Protein AF-A0A955TCD1-F1 (afdb_monomer_lite)

Foldseek 3Di:
DPQQVAPDFLEHDDDDPLLVVLFFDCPCPPVPWTWGDQQVDPPDIQTPDDLVSVQNSLQSQQADCHSNNDQQSYPVRHGRHNLNVAQCVFACVVVVHGPCLFADPNGAANAPPRGDDRPDHQPPDPSQCVQVVRVCCQQDDPHVDPHNLVVQLPAPDFQPSHPVSCVPFVFDDHPQLFADRSHAYPVQRGAQSQGSNHGDDDDQQVRLQCQQQPDHHPGGDDGPDDPDPDSHLVQQCQAPQNVVVPDHPVLAADNGHDNDPPRGPAADDQDAPPACDDLNRNPVSVCVPDPSCCQQRPVPPFLCRNVSVCCCHVRVHDPSNFFDNRHHDDVPHGGGDDPPDCDPPNDPPPLVDPDDDDDCSVSPPPPDDDD

Sequence (371 aa):
MGEFARTSHHVIGSVTDSQCIVCHDQSTHMAGTVRLIDYDNPGSSIAFSDALSAEAFCLGCHDSDGADGNFVPFEDGGVAVNVAGTWGASHHKSAGQTCLDCHENNHGSEKRKLLSPADTPATSPSLTEEEEGFCYTCHGAGGPASKNIEVDFALLSHHNVAYADQSADGGRVECTDCHNPHAGNHQKPLIDPDEPHLVWTGNEVDFCLRCHDGAPPAGVIFPSTSPGTGYDKSRFSSSTHGLSGSVSCGDCHKAHGSNRESLKTMRYEQSDQVSYSGGGAQYLLCWQCHRENVVVGNEARNAFGTLHDKHVKEKRAPCIECHDPHSGYDSGESGLISFVYPDKHGWNFDLNVSGTTYNLSTAYQDTGTNT

Secondary structure (DSSP, 8-state):
--GGGSSEESS-SS--HHHHHHHB--TTTTSSS-EEE-TTSTT-EEE--SHHHHHHHHHTTSSSSTTTS-S--STT-PPPP--HHHHTTSHHHHTT--HHHHB--TTEESSGGGBSPTTS---TTTSTTHHHHHHHHHHSTT-SSSS--HHHHTSSB--S-SHHHHHHHS-B--HHHHB-TTT--SS--BEETTEEEEEP-S-HHHHHHHHTTSSPPTT-B--SS-STT-S--GGGGGBHHHHHSS--HHHHB-SS-BSSGGGBSS----STT----TTTGGGHHHHTTS-HHHHSSTT--STTTTHHHIIIIIS---GGGT--TTSB-BTTBTT---TTSPPTT---------S----GGG---------

Radius of gyration: 27.9 Å; chains: 1; bounding box: 66×47×91 Å

pLDDT: mean 82.14, std 17.99, range [28.41, 97.12]

Structure (mmCIF, N/CA/C/O backbone):
data_AF-A0A955TCD1-F1
#
_entry.id   AF-A0A955TCD1-F1
#
loop_
_atom_site.group_PDB
_atom_site.id
_atom_site.type_symbol
_atom_site.label_atom_id
_atom_site.label_alt_id
_atom_site.label_comp_id
_atom_site.label_asym_id
_atom_site.label_entity_id
_atom_site.label_seq_id
_atom_site.pdbx_PDB_ins_code
_atom_site.Cartn_x
_atom_site.Cartn_y
_atom_site.Cartn_z
_atom_site.occupancy
_atom_site.B_iso_or_equiv
_atom_site.auth_seq_id
_atom_site.auth_comp_id
_atom_site.auth_asym_id
_atom_site.auth_atom_id
_atom_site.pdbx_PDB_model_num
ATOM 1 N N . MET A 1 1 ? -33.127 1.264 15.580 1.00 53.66 1 MET A N 1
ATOM 2 C CA . MET A 1 1 ? -32.159 0.646 14.651 1.00 53.66 1 MET A CA 1
ATOM 3 C C . MET A 1 1 ? -31.068 1.674 14.356 1.00 53.66 1 MET A C 1
ATOM 5 O O . MET A 1 1 ? -31.048 2.215 13.267 1.00 53.66 1 MET A O 1
ATOM 9 N N . GLY A 1 2 ? -30.292 2.050 15.386 1.00 77.19 2 GLY A N 1
ATOM 10 C CA . GLY A 1 2 ? -29.325 3.163 15.363 1.00 77.19 2 GLY A CA 1
ATOM 11 C C . GLY A 1 2 ? -27.975 2.781 14.744 1.00 77.19 2 GLY A C 1
ATOM 12 O O . GLY A 1 2 ? -27.949 2.214 13.663 1.00 77.19 2 GLY A O 1
ATOM 13 N N . GLU A 1 3 ? -26.870 3.054 15.443 1.00 78.88 3 GLU A N 1
ATOM 14 C CA . GLU A 1 3 ? -25.474 2.852 14.985 1.00 78.88 3 GLU A CA 1
ATOM 15 C C . GLU A 1 3 ? -25.145 1.416 14.520 1.00 78.88 3 GLU A C 1
ATOM 17 O O . GLU A 1 3 ? -24.258 1.224 13.699 1.00 78.88 3 GLU A O 1
ATOM 22 N N . PHE A 1 4 ? -25.914 0.418 14.961 1.00 83.25 4 PHE A N 1
ATOM 23 C CA . PHE A 1 4 ? -25.782 -0.991 14.558 1.00 83.25 4 PHE A CA 1
ATOM 24 C C . PHE A 1 4 ? -26.464 -1.350 13.225 1.00 83.25 4 PHE A C 1
ATOM 26 O O . PHE A 1 4 ? -26.443 -2.501 12.809 1.00 83.25 4 PHE A O 1
ATOM 33 N N . ALA A 1 5 ? -27.122 -0.395 12.561 1.00 83.94 5 ALA A N 1
ATOM 34 C CA . ALA A 1 5 ? -27.688 -0.592 11.223 1.00 83.94 5 ALA A CA 1
ATOM 35 C C . ALA A 1 5 ? -26.759 -0.097 10.097 1.00 83.94 5 ALA A C 1
ATOM 37 O O . ALA A 1 5 ? -27.133 -0.180 8.928 1.00 83.94 5 ALA A O 1
ATOM 38 N N . ARG A 1 6 ? -25.588 0.445 10.452 1.00 84.81 6 ARG A N 1
ATOM 39 C CA . ARG A 1 6 ? -24.614 1.026 9.518 1.00 84.81 6 ARG A CA 1
ATOM 40 C C . ARG A 1 6 ? -23.854 -0.048 8.735 1.00 84.81 6 ARG A C 1
ATOM 42 O O . ARG A 1 6 ? -23.879 -1.213 9.120 1.00 84.81 6 ARG A O 1
ATOM 49 N N . THR A 1 7 ? -23.152 0.340 7.670 1.00 84.50 7 THR A N 1
ATOM 50 C CA . THR A 1 7 ? -22.382 -0.561 6.782 1.00 84.50 7 THR A CA 1
ATOM 51 C C . THR A 1 7 ? -21.474 -1.552 7.511 1.00 84.50 7 THR A C 1
ATOM 53 O O . THR A 1 7 ? -21.455 -2.731 7.162 1.00 84.50 7 THR A O 1
ATOM 56 N N . SER A 1 8 ? -20.716 -1.099 8.509 1.00 86.12 8 SER A N 1
ATOM 57 C CA . SER A 1 8 ? -19.922 -1.970 9.375 1.00 86.12 8 SER A CA 1
ATOM 58 C C . SER A 1 8 ? -20.240 -1.705 10.839 1.00 86.12 8 SER A C 1
ATOM 60 O O . SER A 1 8 ? -20.549 -0.581 11.226 1.00 86.12 8 SER A O 1
ATOM 62 N N . HIS A 1 9 ? -20.217 -2.757 11.650 1.00 88.69 9 HIS A N 1
ATOM 63 C CA . HIS A 1 9 ? -20.584 -2.723 13.063 1.00 88.69 9 HIS A CA 1
ATOM 64 C C . HIS A 1 9 ? -20.058 -3.981 13.760 1.00 88.69 9 HIS A C 1
ATOM 66 O O . HIS A 1 9 ? -19.879 -5.009 13.111 1.00 88.6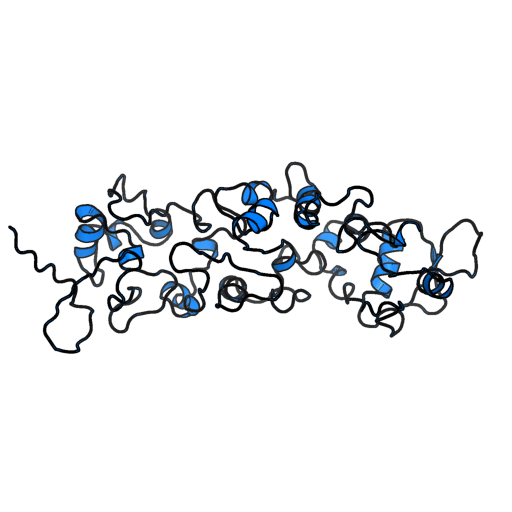9 9 HIS A O 1
ATOM 72 N N . HIS A 1 10 ? -19.827 -3.906 15.072 1.00 86.62 10 HIS A N 1
ATOM 73 C CA . HIS A 1 10 ? -19.358 -5.054 15.865 1.00 86.62 10 HIS A CA 1
ATOM 74 C C . HIS A 1 10 ? -20.454 -6.082 16.170 1.00 86.62 10 HIS A C 1
ATOM 76 O O . HIS A 1 10 ? -20.148 -7.201 16.558 1.00 86.62 10 HIS A O 1
ATOM 82 N N . VAL A 1 11 ? -21.728 -5.700 16.044 1.00 87.38 11 VAL A N 1
ATOM 83 C CA . VAL A 1 11 ? -22.869 -6.565 16.372 1.00 87.38 11 VAL A CA 1
ATOM 84 C C . VAL A 1 11 ? -23.803 -6.640 15.176 1.00 87.38 11 VAL A C 1
ATOM 86 O O . VAL A 1 11 ? -24.543 -5.687 14.925 1.00 87.38 11 VAL A O 1
ATOM 89 N N . ILE A 1 12 ? -23.774 -7.749 14.432 1.00 80.56 12 ILE A N 1
ATOM 90 C CA . ILE A 1 12 ? -24.652 -7.935 13.269 1.00 80.56 12 ILE A CA 1
ATOM 91 C C . ILE A 1 12 ? -26.065 -8.356 13.698 1.00 80.56 12 ILE A C 1
ATOM 93 O O . ILE A 1 12 ? -26.269 -9.283 14.481 1.00 80.56 12 ILE A O 1
ATOM 97 N N . GLY A 1 13 ? -27.075 -7.705 13.115 1.00 80.12 13 GLY A N 1
ATOM 98 C CA . GLY A 1 13 ? -28.478 -8.103 13.239 1.00 80.12 13 GLY A CA 1
ATOM 99 C C . GLY A 1 13 ? -29.239 -7.411 14.372 1.00 80.12 13 GLY A C 1
ATOM 100 O O . GLY A 1 13 ? -29.142 -6.201 14.571 1.00 80.12 13 GLY A O 1
ATOM 101 N N . SER A 1 14 ? -30.112 -8.158 15.055 1.00 82.56 14 SER A N 1
ATOM 102 C CA . SER A 1 14 ? -30.928 -7.599 16.141 1.00 82.56 14 SER A CA 1
ATOM 103 C C . SER A 1 14 ? -30.111 -7.542 17.426 1.00 82.56 14 SER A C 1
ATOM 105 O O . SER A 1 14 ? -29.844 -8.583 18.011 1.00 82.56 14 SER A O 1
ATOM 107 N N . VAL A 1 15 ? -29.762 -6.332 17.868 1.00 86.06 15 VAL A N 1
ATOM 108 C CA . VAL A 1 15 ? -29.029 -6.112 19.122 1.00 86.06 15 VAL A CA 1
ATOM 109 C C . VAL A 1 15 ? -29.861 -6.589 20.316 1.00 86.06 15 VAL A C 1
ATOM 111 O O . VAL A 1 15 ? -30.987 -6.124 20.518 1.00 86.06 15 VAL A O 1
ATOM 114 N N . THR A 1 16 ? -29.303 -7.505 21.102 1.00 88.56 16 THR A N 1
ATOM 115 C CA . THR A 1 16 ? -29.894 -8.053 22.330 1.00 88.56 16 THR A CA 1
ATOM 116 C C . THR A 1 16 ? -29.204 -7.501 23.578 1.00 88.56 16 THR A C 1
ATOM 118 O O . THR A 1 16 ? -28.039 -7.106 23.533 1.00 88.56 16 THR A O 1
ATOM 121 N N . ASP A 1 17 ? -29.888 -7.534 24.726 1.00 88.56 17 ASP A N 1
ATOM 122 C CA . ASP A 1 17 ? -29.293 -7.127 26.009 1.00 88.56 17 ASP A CA 1
ATOM 123 C C . ASP A 1 17 ? -28.019 -7.928 26.332 1.00 88.56 17 ASP A C 1
ATOM 125 O O . ASP A 1 17 ? -27.059 -7.376 26.870 1.00 88.56 17 ASP A O 1
ATOM 129 N N . SER A 1 18 ? -27.984 -9.213 25.955 1.00 89.50 18 SER A N 1
ATOM 130 C CA . SER A 1 18 ? -26.814 -10.084 26.111 1.00 89.50 18 SER A CA 1
ATOM 131 C C . SER A 1 18 ? -25.605 -9.618 25.302 1.00 89.50 18 SER A C 1
ATOM 133 O O . SER A 1 18 ? -24.486 -9.769 25.774 1.00 89.50 18 SER A O 1
ATOM 135 N N . GLN A 1 19 ? -25.807 -9.020 24.127 1.00 88.94 19 GLN A N 1
ATOM 136 C CA . GLN A 1 19 ? -24.713 -8.455 23.329 1.00 88.94 19 GLN A CA 1
ATOM 137 C C . GLN A 1 19 ? -24.222 -7.125 23.910 1.00 88.94 19 GLN A C 1
ATOM 139 O O . GLN A 1 19 ? -23.030 -6.838 23.873 1.00 88.94 19 GLN A O 1
ATOM 144 N N . CYS A 1 20 ? -25.105 -6.320 24.511 1.00 89.56 20 CYS A N 1
ATOM 145 C CA . CYS A 1 20 ? -24.692 -5.069 25.149 1.00 89.56 20 CYS A CA 1
ATOM 146 C C . CYS A 1 20 ? -23.794 -5.301 26.372 1.00 89.56 20 CYS A C 1
ATOM 148 O O . CYS A 1 20 ? -22.850 -4.543 26.582 1.00 89.56 20 CYS A O 1
ATOM 150 N N . ILE A 1 21 ? -24.065 -6.337 27.173 1.00 92.00 21 ILE A N 1
ATOM 151 C CA . ILE A 1 21 ? -23.256 -6.665 28.362 1.00 92.00 21 ILE A CA 1
ATOM 152 C C . ILE A 1 21 ? -21.922 -7.346 28.034 1.00 92.00 21 ILE A C 1
ATOM 154 O O . ILE A 1 21 ? -21.182 -7.655 28.958 1.00 92.00 21 ILE A O 1
ATOM 158 N N . VAL A 1 22 ? -21.608 -7.577 26.755 1.00 92.25 22 VAL A N 1
ATOM 159 C CA . VAL A 1 22 ? -20.243 -7.921 26.323 1.00 92.25 22 VAL A CA 1
ATOM 160 C C . VAL A 1 22 ? -19.346 -6.691 26.453 1.00 92.25 22 VAL A C 1
ATOM 162 O O . VAL A 1 22 ? -18.250 -6.760 26.985 1.00 92.25 22 VAL A O 1
ATOM 165 N N . CYS A 1 23 ? -19.822 -5.524 26.019 1.00 93.00 23 CYS A N 1
ATOM 166 C CA . CYS A 1 23 ? -19.005 -4.313 26.049 1.00 93.00 23 CYS A CA 1
ATOM 167 C C . CYS A 1 23 ? -19.226 -3.487 27.320 1.00 93.00 23 CYS A C 1
ATOM 169 O O . CYS A 1 23 ? -18.304 -2.830 27.797 1.00 93.00 23 CYS A O 1
ATOM 171 N N . HIS A 1 24 ? -20.445 -3.481 27.866 1.00 93.44 24 HIS A N 1
ATOM 172 C CA . HIS A 1 24 ? -20.848 -2.546 28.915 1.00 93.44 24 HIS A CA 1
ATOM 173 C C . HIS A 1 24 ? -20.941 -3.183 30.302 1.00 93.44 24 HIS A C 1
ATOM 175 O O . HIS A 1 24 ? -21.726 -4.104 30.533 1.00 93.44 24 HIS A O 1
ATOM 181 N N . ASP A 1 25 ? -20.245 -2.579 31.266 1.00 94.75 25 ASP A N 1
ATOM 182 C CA . ASP A 1 25 ? -20.445 -2.858 32.685 1.00 94.75 25 ASP A CA 1
ATOM 183 C C . ASP A 1 25 ? -21.693 -2.114 33.189 1.00 94.75 25 ASP A C 1
ATOM 185 O O . ASP A 1 25 ? -21.708 -0.890 33.352 1.00 94.75 25 ASP A O 1
ATOM 189 N N . GLN A 1 26 ? -22.759 -2.871 33.454 1.00 92.56 26 GLN A N 1
ATOM 190 C CA . GLN A 1 26 ? -24.026 -2.330 33.946 1.00 92.56 26 GLN A CA 1
ATOM 191 C C . GLN A 1 26 ? -24.111 -2.212 35.478 1.00 92.56 26 GLN A C 1
ATOM 193 O O . GLN A 1 26 ? -25.139 -1.763 35.990 1.00 92.56 26 GLN A O 1
ATOM 198 N N . SER A 1 27 ? -23.057 -2.554 36.231 1.00 90.06 27 SER A N 1
ATOM 199 C CA . SER A 1 27 ? -23.061 -2.515 37.705 1.00 90.06 27 SER A CA 1
ATOM 200 C C . SER A 1 27 ? -23.376 -1.130 38.280 1.00 90.06 27 SER A C 1
ATOM 202 O O . SER A 1 27 ? -23.939 -1.016 39.371 1.00 90.06 27 SER A O 1
ATOM 204 N N . THR A 1 28 ? -23.072 -0.072 37.525 1.00 85.62 28 THR A N 1
ATOM 205 C CA . THR A 1 28 ? -23.374 1.320 37.876 1.00 85.62 28 THR A CA 1
ATOM 206 C C . THR A 1 28 ? -24.220 2.019 36.811 1.00 85.62 28 THR A C 1
ATOM 208 O O . THR A 1 28 ? -24.092 3.231 36.613 1.00 85.62 28 THR A O 1
ATOM 211 N N . HIS A 1 29 ? -25.056 1.280 36.075 1.00 80.81 29 HIS A N 1
ATOM 212 C CA . HIS A 1 29 ? -25.921 1.867 35.053 1.00 80.81 29 HIS A CA 1
ATOM 213 C C . HIS A 1 29 ? -26.746 3.029 35.651 1.00 80.81 29 HIS A C 1
ATOM 215 O O . HIS A 1 29 ? -27.291 2.911 36.747 1.00 80.81 29 HIS A O 1
ATOM 221 N N . MET A 1 30 ? -26.809 4.166 34.942 1.00 84.44 30 MET A N 1
ATOM 222 C CA . MET A 1 30 ? -27.378 5.462 35.380 1.00 84.44 30 MET A CA 1
ATOM 223 C C . MET A 1 30 ? -26.520 6.338 36.319 1.00 84.44 30 MET A C 1
ATOM 225 O O . MET A 1 30 ? -26.964 7.423 36.693 1.00 84.44 30 MET A O 1
ATOM 229 N N . ALA A 1 31 ? -25.280 5.960 36.645 1.00 83.81 31 ALA A N 1
ATOM 230 C CA . ALA A 1 31 ? -24.383 6.779 37.477 1.00 83.81 31 ALA A CA 1
ATOM 231 C C . ALA A 1 31 ? -23.732 7.983 36.749 1.00 83.81 31 ALA A C 1
ATOM 233 O O . ALA A 1 31 ? -22.887 8.663 37.324 1.00 83.81 31 ALA A O 1
ATOM 234 N N . GLY A 1 32 ? -24.118 8.262 35.497 1.00 88.00 32 GLY A N 1
ATOM 235 C CA . GLY A 1 32 ? -23.658 9.427 34.724 1.00 88.00 32 GLY A CA 1
ATOM 236 C C . GLY A 1 32 ? -22.390 9.214 33.888 1.00 88.00 32 GLY A C 1
ATOM 237 O O . GLY A 1 32 ? -21.979 10.126 33.176 1.00 88.00 32 GLY A O 1
ATOM 238 N N . THR A 1 33 ? -21.793 8.022 33.920 1.00 90.94 33 THR A N 1
ATOM 239 C CA . THR A 1 33 ? -20.640 7.650 33.085 1.00 90.94 33 THR A CA 1
ATOM 240 C C . THR A 1 33 ? -20.845 6.244 32.535 1.00 90.94 33 THR A C 1
ATOM 242 O O . THR A 1 33 ? -21.240 5.345 33.279 1.00 90.94 33 THR A O 1
ATOM 245 N N . VAL A 1 34 ? -20.594 6.058 31.237 1.00 92.06 34 VAL A N 1
ATOM 246 C CA . VAL A 1 34 ? -20.589 4.730 30.610 1.00 92.06 34 VAL A CA 1
ATOM 247 C C . VAL A 1 34 ? -19.347 3.985 31.082 1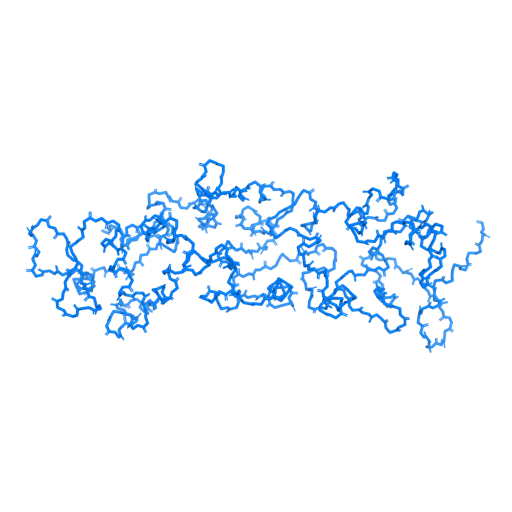.00 92.06 34 VAL A C 1
ATOM 249 O O . VAL A 1 34 ? -18.253 4.549 31.106 1.00 92.06 34 VAL A O 1
ATOM 252 N N . ARG A 1 35 ? -19.514 2.725 31.479 1.00 94.75 35 ARG A N 1
ATOM 253 C CA . ARG A 1 35 ? -18.410 1.859 31.886 1.00 94.75 35 ARG A CA 1
ATOM 254 C C . ARG A 1 35 ? -18.293 0.699 30.911 1.00 94.75 35 ARG A C 1
ATOM 256 O O . ARG A 1 35 ? -19.307 0.124 30.516 1.00 94.75 35 ARG A O 1
ATOM 263 N N . LEU A 1 36 ? -17.066 0.402 30.513 1.00 94.94 36 LEU A N 1
ATOM 264 C CA . LEU A 1 36 ? -16.726 -0.691 29.615 1.00 94.94 36 LEU A CA 1
ATOM 265 C C . LEU A 1 36 ? -16.082 -1.821 30.415 1.00 94.94 36 LEU A C 1
ATOM 267 O O . LEU A 1 36 ? -15.378 -1.548 31.388 1.00 94.94 36 LEU A O 1
ATOM 271 N N . ILE A 1 37 ? -16.353 -3.067 30.047 1.00 95.38 37 ILE A N 1
ATOM 272 C CA . ILE A 1 37 ? -15.741 -4.228 30.704 1.00 95.38 37 ILE A CA 1
ATOM 273 C C . ILE A 1 37 ? -14.246 -4.256 30.384 1.00 95.38 37 ILE A C 1
ATOM 275 O O . ILE A 1 37 ? -13.856 -4.057 29.241 1.00 95.38 37 ILE A O 1
ATOM 279 N N . ASP A 1 38 ? -13.418 -4.484 31.400 1.00 95.44 38 ASP A N 1
ATOM 280 C CA . ASP A 1 38 ? -11.975 -4.674 31.253 1.00 95.44 38 ASP A CA 1
ATOM 281 C C . ASP A 1 38 ? -11.680 -6.179 31.253 1.00 95.44 38 ASP A C 1
ATOM 283 O O . ASP A 1 38 ? -11.602 -6.799 32.316 1.00 95.44 38 ASP A O 1
ATOM 287 N N . TYR A 1 39 ? -11.621 -6.787 30.067 1.00 93.31 39 TYR A N 1
ATOM 288 C CA . TYR A 1 39 ? -11.451 -8.239 29.938 1.00 93.31 39 TYR A CA 1
ATOM 289 C C . TYR A 1 39 ? -10.080 -8.722 30.425 1.00 93.31 39 TYR A C 1
ATOM 291 O O . TYR A 1 39 ? -9.995 -9.795 31.021 1.00 93.31 39 TYR A O 1
ATOM 299 N N . ASP A 1 40 ? -9.056 -7.875 30.329 1.00 92.50 40 ASP A N 1
ATOM 300 C CA . ASP A 1 40 ? -7.698 -8.173 30.802 1.00 92.50 40 ASP A CA 1
ATOM 301 C C . ASP A 1 40 ? -7.585 -8.115 32.331 1.00 92.50 40 ASP A C 1
ATOM 303 O O . ASP A 1 40 ? -6.585 -8.530 32.929 1.00 92.50 40 ASP A O 1
ATOM 307 N N . ASN A 1 41 ? -8.606 -7.571 32.997 1.00 93.38 41 ASN A N 1
ATOM 308 C CA . ASN A 1 41 ? -8.642 -7.425 34.440 1.00 93.38 41 ASN A CA 1
ATOM 309 C C . ASN A 1 41 ? -10.028 -7.824 34.975 1.00 93.38 41 ASN A C 1
ATOM 311 O O . ASN A 1 41 ? -10.873 -6.973 35.260 1.00 93.38 41 ASN A O 1
ATOM 315 N N . PRO A 1 42 ? -10.296 -9.131 35.137 1.00 87.94 42 PRO A N 1
ATOM 316 C CA . PRO A 1 42 ? -11.623 -9.622 35.485 1.00 87.94 42 PRO A CA 1
ATOM 317 C C . PRO A 1 42 ? -12.227 -8.945 36.725 1.00 87.94 42 PRO A C 1
ATOM 319 O O . PRO A 1 42 ? -11.639 -8.919 37.809 1.00 87.94 42 PRO A O 1
ATOM 322 N N . GLY A 1 43 ? -13.443 -8.413 36.572 1.00 88.31 43 GLY A N 1
ATOM 323 C CA . GLY A 1 43 ? -14.158 -7.675 37.621 1.00 88.31 43 GLY A CA 1
ATOM 324 C C . GLY A 1 43 ? -13.804 -6.186 37.715 1.00 88.31 43 GLY A C 1
ATOM 325 O O . GLY A 1 43 ? -14.370 -5.486 38.559 1.00 88.31 43 GLY A O 1
ATOM 326 N N . SER A 1 44 ? -12.903 -5.697 36.862 1.00 94.44 44 SER A N 1
ATOM 327 C CA . SER A 1 44 ? -12.643 -4.277 36.637 1.00 94.44 44 SER A CA 1
ATOM 328 C C . SER A 1 44 ? -13.512 -3.728 35.494 1.00 94.44 44 SER A C 1
ATOM 330 O O . SER A 1 44 ? -14.099 -4.464 34.698 1.00 94.44 44 SER A O 1
ATOM 332 N N . SER A 1 45 ? -13.642 -2.402 35.458 1.00 95.50 45 SER A N 1
ATOM 333 C CA . SER A 1 45 ? -14.266 -1.699 34.345 1.00 95.50 45 SER A CA 1
ATOM 334 C C . SER A 1 45 ? -13.604 -0.354 34.084 1.00 95.50 45 SER A C 1
ATOM 336 O O . SER A 1 45 ? -13.176 0.358 35.001 1.00 95.50 45 SER A O 1
ATOM 338 N N . ILE A 1 46 ? -13.564 0.019 32.811 1.00 95.25 46 ILE A N 1
ATOM 339 C CA . ILE A 1 46 ? -12.979 1.255 32.310 1.00 95.25 46 ILE A CA 1
ATOM 340 C C . ILE A 1 46 ? -14.078 2.317 32.273 1.00 95.25 46 ILE A C 1
ATOM 342 O O . ILE A 1 46 ? -15.127 2.129 31.661 1.00 95.25 46 ILE A O 1
ATOM 346 N N . ALA A 1 47 ? -13.861 3.451 32.940 1.00 94.69 47 ALA A N 1
ATOM 347 C CA . ALA A 1 47 ? -14.748 4.600 32.789 1.00 94.69 47 ALA A CA 1
ATOM 348 C C . ALA A 1 47 ? -14.495 5.238 31.419 1.00 94.69 47 ALA A C 1
ATOM 350 O O . ALA A 1 47 ? -13.397 5.730 31.173 1.00 94.69 47 ALA A O 1
ATOM 351 N N . PHE A 1 48 ? -15.496 5.235 30.542 1.00 92.38 48 PHE A N 1
ATOM 352 C CA . PHE A 1 48 ? -15.365 5.842 29.225 1.00 92.38 48 PHE A CA 1
ATOM 353 C C . PHE A 1 48 ? -15.407 7.368 29.349 1.00 92.38 48 PHE A C 1
ATOM 355 O O . PHE A 1 48 ? -16.454 7.947 29.661 1.00 92.38 48 PHE A O 1
ATOM 362 N N . SER A 1 49 ? -14.264 8.014 29.133 1.00 91.56 49 SER A N 1
ATOM 363 C CA . SER A 1 49 ? -14.093 9.468 29.252 1.00 91.56 49 SER A CA 1
ATOM 364 C C . SER A 1 49 ? -13.523 10.124 28.000 1.00 91.56 49 SER A C 1
ATOM 366 O O . SER A 1 49 ? -13.774 11.305 27.769 1.00 91.56 49 SER A O 1
ATOM 368 N N . ASP A 1 50 ? -12.749 9.380 27.213 1.00 91.19 50 ASP A N 1
ATOM 369 C CA . ASP A 1 50 ? -11.958 9.886 26.091 1.00 91.19 50 ASP A CA 1
ATOM 370 C C . ASP A 1 50 ? -11.453 8.746 25.182 1.00 91.19 50 ASP A C 1
ATOM 372 O O . ASP A 1 50 ? -11.679 7.560 25.439 1.00 91.19 50 ASP A O 1
ATOM 376 N N . ALA A 1 51 ? -10.733 9.104 24.117 1.00 90.94 51 ALA A N 1
ATOM 377 C CA . ALA A 1 51 ? -10.178 8.152 23.158 1.00 90.94 51 ALA A CA 1
ATOM 378 C C . ALA A 1 51 ? -9.128 7.193 23.749 1.00 90.94 51 ALA A C 1
ATOM 380 O O . ALA A 1 51 ? -8.976 6.083 23.245 1.00 90.94 51 ALA A O 1
ATOM 381 N N . LEU A 1 52 ? -8.436 7.566 24.832 1.00 92.00 52 LEU A N 1
ATOM 382 C CA . LEU A 1 52 ? -7.478 6.674 25.493 1.00 92.00 52 LEU A CA 1
ATOM 383 C C . LEU A 1 52 ? -8.204 5.589 26.288 1.00 92.00 52 LEU A C 1
ATOM 385 O O . LEU A 1 52 ? -7.809 4.427 26.246 1.00 92.00 52 LEU A O 1
ATOM 389 N N . SER A 1 53 ? -9.295 5.949 26.970 1.00 92.44 53 SER A N 1
ATOM 390 C CA . SER A 1 53 ? -10.159 4.969 27.634 1.00 92.44 53 SER A CA 1
ATOM 391 C C . SER A 1 53 ? -10.806 4.002 26.632 1.00 92.44 53 SER A C 1
ATOM 393 O O . SER A 1 53 ? -10.944 2.817 26.927 1.00 92.44 53 SER A O 1
ATOM 395 N N . ALA A 1 54 ? -11.139 4.485 25.429 1.00 92.38 54 ALA A N 1
ATOM 396 C CA . ALA A 1 54 ? -11.633 3.653 24.335 1.00 92.38 54 ALA A CA 1
ATOM 397 C C . ALA A 1 54 ? -10.558 2.683 23.827 1.00 92.38 54 ALA A C 1
ATOM 399 O O . ALA A 1 54 ? -10.827 1.498 23.682 1.00 92.38 54 ALA A O 1
ATOM 400 N N . GLU A 1 55 ? -9.340 3.179 23.594 1.00 94.56 55 GLU A N 1
ATOM 401 C CA . GLU A 1 55 ? -8.215 2.360 23.138 1.00 94.56 55 GLU A CA 1
ATOM 402 C C . GLU A 1 55 ? -7.914 1.224 24.120 1.00 94.56 55 GLU A C 1
ATOM 404 O O . GLU A 1 55 ? -7.791 0.083 23.690 1.00 94.56 55 GLU A O 1
ATOM 409 N N . ALA A 1 56 ? -7.855 1.506 25.426 1.00 94.44 56 ALA A N 1
ATOM 410 C CA . ALA A 1 56 ? -7.624 0.474 26.437 1.00 94.44 56 ALA A CA 1
ATOM 411 C C . ALA A 1 56 ? -8.662 -0.659 26.352 1.00 94.44 56 ALA A C 1
ATOM 413 O O . ALA A 1 56 ? -8.294 -1.828 26.368 1.00 94.44 56 ALA A O 1
ATOM 414 N N . PHE A 1 57 ? -9.942 -0.310 26.189 1.00 94.94 57 PHE A N 1
ATOM 415 C CA . PHE A 1 57 ? -11.011 -1.289 26.000 1.00 94.94 57 PHE A CA 1
ATOM 416 C C . PHE A 1 57 ? -10.845 -2.096 24.706 1.00 94.94 57 PHE A C 1
ATOM 418 O O . PHE A 1 57 ? -10.925 -3.321 24.734 1.00 94.94 57 PHE A O 1
ATOM 425 N N . CYS A 1 58 ? -10.605 -1.424 23.574 1.00 94.69 58 CYS A N 1
ATOM 426 C CA . CYS A 1 58 ? -10.450 -2.098 22.286 1.00 94.69 58 CYS A CA 1
ATOM 427 C C . CYS A 1 58 ? -9.291 -3.098 22.320 1.00 94.69 58 CYS A C 1
ATOM 429 O O . CYS A 1 58 ? -9.432 -4.210 21.818 1.00 94.69 58 CYS A O 1
ATOM 431 N N . LEU A 1 59 ? -8.159 -2.718 22.918 1.00 95.00 59 LEU A N 1
ATOM 432 C CA . LEU A 1 59 ? -6.975 -3.570 22.971 1.00 95.00 59 LEU A CA 1
ATOM 433 C C . LEU A 1 59 ? -7.197 -4.838 23.801 1.00 95.00 59 LEU A C 1
ATOM 435 O O . LEU A 1 59 ? -6.772 -5.881 23.328 1.00 95.00 59 LEU A O 1
ATOM 439 N N . GLY A 1 60 ? -7.930 -4.782 24.918 1.00 94.69 60 GLY A N 1
ATOM 440 C CA . GLY A 1 60 ? -8.256 -5.978 25.717 1.00 94.69 60 GLY A CA 1
ATOM 441 C C . GLY A 1 60 ? -9.303 -6.913 25.092 1.00 94.69 60 GLY A C 1
ATOM 442 O O . GLY A 1 60 ? -9.677 -7.922 25.668 1.00 94.69 60 GLY A O 1
ATOM 443 N N . CYS A 1 61 ? -9.855 -6.567 23.923 1.00 94.94 61 CYS A N 1
ATOM 444 C CA . CYS A 1 61 ? -10.619 -7.510 23.093 1.00 94.94 61 CYS A CA 1
ATOM 445 C C . CYS A 1 61 ? -9.846 -7.930 21.837 1.00 94.94 61 CYS A C 1
ATOM 447 O O . CYS A 1 61 ? -10.157 -8.953 21.231 1.00 94.94 61 CYS A O 1
ATOM 449 N N . HIS A 1 62 ? -8.882 -7.117 21.407 1.00 94.50 62 HIS A N 1
ATOM 450 C CA . HIS A 1 62 ? -8.115 -7.280 20.178 1.00 94.50 62 HIS A CA 1
ATOM 451 C C . HIS A 1 62 ? -6.661 -7.640 20.480 1.00 94.50 62 HIS A C 1
ATOM 453 O O . HIS A 1 62 ? -5.736 -7.073 19.897 1.00 94.50 62 HIS A O 1
ATOM 459 N N . ASP A 1 63 ? -6.444 -8.589 21.377 1.00 95.44 63 ASP A N 1
ATOM 460 C CA . ASP A 1 63 ? -5.130 -9.072 21.776 1.00 95.44 63 ASP A CA 1
ATOM 461 C C . ASP A 1 63 ? -4.968 -10.582 21.524 1.00 95.44 63 ASP A C 1
ATOM 463 O O . ASP A 1 63 ? -5.547 -11.147 20.592 1.00 95.44 63 ASP A O 1
ATOM 467 N N . SER A 1 64 ? -4.072 -11.227 22.273 1.00 95.31 64 SER A N 1
ATOM 468 C CA . SER A 1 64 ? -3.730 -12.637 22.091 1.00 95.31 64 SER A CA 1
ATOM 469 C C . SER A 1 64 ? -4.748 -13.622 22.648 1.00 95.31 64 SER A C 1
ATOM 471 O O . SER A 1 64 ? -4.658 -14.797 22.293 1.00 95.31 64 SER A O 1
ATOM 473 N N . ASP A 1 65 ? -5.659 -13.184 23.508 1.00 94.62 65 ASP A N 1
ATOM 474 C CA . ASP A 1 65 ? -6.669 -14.000 24.181 1.00 94.62 65 ASP A CA 1
ATOM 475 C C . ASP A 1 65 ? -8.098 -13.518 23.912 1.00 94.62 65 ASP A C 1
ATOM 477 O O . ASP A 1 65 ? -9.048 -14.236 24.225 1.00 94.62 65 ASP A O 1
ATOM 481 N N . GLY A 1 66 ? -8.272 -12.391 23.225 1.00 93.75 66 GLY A N 1
ATOM 482 C CA . GLY A 1 66 ? -9.586 -11.860 22.903 1.00 93.75 66 GLY A CA 1
ATOM 483 C C . GLY A 1 66 ? -10.286 -11.365 24.166 1.00 93.75 66 GLY A C 1
ATOM 484 O O . GLY A 1 66 ? -9.653 -10.954 25.125 1.00 93.75 66 GLY A O 1
ATOM 485 N N . ALA A 1 67 ? -11.613 -11.452 24.215 1.00 92.50 67 ALA A N 1
ATOM 486 C CA . ALA A 1 67 ? -12.369 -11.073 25.406 1.00 92.50 67 ALA A CA 1
ATOM 487 C C . ALA A 1 67 ? -12.314 -12.186 26.481 1.00 92.50 67 ALA A C 1
ATOM 489 O O . ALA A 1 67 ? -13.272 -12.951 26.619 1.00 92.50 67 ALA A O 1
ATOM 490 N N . ASP A 1 68 ? -11.191 -12.311 27.202 1.00 92.31 68 ASP A N 1
ATOM 491 C CA . ASP A 1 68 ? -10.929 -13.342 28.236 1.00 92.31 68 ASP A CA 1
ATOM 492 C C . ASP A 1 68 ? -11.053 -14.782 27.689 1.00 92.31 68 ASP A C 1
ATOM 494 O O . ASP A 1 68 ? -11.850 -15.614 28.134 1.00 92.31 68 ASP A O 1
ATOM 498 N N . GLY A 1 69 ? -10.297 -15.075 26.629 1.00 92.31 69 GLY A N 1
ATOM 499 C CA . GLY A 1 69 ? -10.300 -16.366 25.934 1.00 92.31 69 GLY A CA 1
ATOM 500 C C . GLY A 1 69 ? -11.404 -16.517 24.882 1.00 92.31 69 GLY A C 1
ATOM 501 O O . GLY A 1 69 ? -11.481 -17.560 24.221 1.00 92.31 69 GLY A O 1
ATOM 502 N N . ASN A 1 70 ? -12.264 -15.508 24.712 1.00 92.69 70 ASN A N 1
ATOM 503 C CA . ASN A 1 70 ? -13.324 -15.507 23.712 1.00 92.69 70 ASN A CA 1
ATOM 504 C C . ASN A 1 70 ? -12.989 -14.607 22.513 1.00 92.69 70 ASN A C 1
ATOM 506 O O . ASN A 1 70 ? -13.167 -13.392 22.552 1.00 92.69 70 ASN A O 1
ATOM 510 N N . PHE A 1 71 ? -12.588 -15.228 21.404 1.00 92.69 71 PHE A N 1
ATOM 511 C CA . PHE A 1 71 ? -12.317 -14.528 20.143 1.00 92.69 71 PHE A CA 1
ATOM 512 C C . PHE A 1 71 ? -13.566 -14.236 19.312 1.00 92.69 71 PHE A C 1
ATOM 514 O O . PHE A 1 71 ? -13.468 -13.521 18.325 1.00 92.69 71 PHE A O 1
ATOM 521 N N . VAL A 1 72 ? -14.724 -14.793 19.667 1.00 92.19 72 VAL A N 1
ATOM 522 C CA . VAL A 1 72 ? -16.000 -14.579 18.966 1.00 92.19 72 VAL A CA 1
ATOM 523 C C . VAL A 1 72 ? -17.059 -14.109 19.965 1.00 92.19 72 VAL A C 1
ATOM 525 O O . VAL A 1 72 ? -18.046 -14.804 20.215 1.00 92.19 72 VAL A O 1
ATOM 528 N N . PRO A 1 73 ? -16.856 -12.943 20.606 1.00 88.38 73 PRO A N 1
ATOM 529 C CA . PRO A 1 73 ? -17.730 -12.492 21.683 1.00 88.38 73 PRO A CA 1
ATOM 530 C C . PRO A 1 73 ? -19.146 -12.124 21.217 1.00 88.38 73 PRO A C 1
ATOM 532 O O . PRO A 1 73 ? -20.041 -11.977 22.049 1.00 88.38 73 PRO A O 1
ATOM 535 N N . PHE A 1 74 ? -19.373 -12.039 19.904 1.00 87.44 74 PHE A N 1
ATOM 536 C CA . PHE A 1 74 ? -20.661 -11.720 19.300 1.00 87.44 74 PHE A CA 1
ATOM 537 C C . PHE A 1 74 ? -21.271 -12.918 18.559 1.00 87.44 74 PHE A C 1
ATOM 539 O O . PHE A 1 74 ? -20.587 -13.819 18.077 1.00 87.44 74 PHE A O 1
ATOM 546 N N . GLU A 1 75 ? -22.601 -12.914 18.451 1.00 83.75 75 GLU A N 1
ATOM 547 C CA . GLU A 1 75 ? -23.379 -14.010 17.846 1.00 83.75 75 GLU A CA 1
ATOM 548 C C . GLU A 1 75 ? -23.189 -14.145 16.326 1.00 83.75 75 GLU A C 1
ATOM 550 O O . GLU A 1 75 ? -23.642 -15.119 15.725 1.00 83.75 75 GLU A O 1
ATOM 555 N N . ASP A 1 76 ? -22.525 -13.179 15.697 1.00 80.38 76 ASP A N 1
ATOM 556 C CA . ASP A 1 76 ? -22.269 -13.151 14.261 1.00 80.38 76 ASP A CA 1
ATOM 557 C C . ASP A 1 76 ? -21.034 -13.956 13.830 1.00 80.38 76 ASP A C 1
ATOM 559 O O . ASP A 1 76 ? -20.811 -14.158 12.635 1.00 80.38 76 ASP A O 1
ATOM 563 N N . GLY A 1 77 ? -20.263 -14.461 14.799 1.00 84.25 77 GLY A N 1
ATOM 564 C CA . GLY A 1 77 ? -19.066 -15.260 14.559 1.00 84.25 77 GLY A CA 1
ATOM 565 C C . GLY A 1 77 ? -17.858 -14.451 14.086 1.00 84.25 77 GLY A C 1
ATOM 566 O O . GLY A 1 77 ? -16.889 -15.052 13.616 1.00 84.25 77 GLY A O 1
ATOM 567 N N . GLY A 1 78 ? -17.892 -13.119 14.195 1.00 85.44 78 GLY A N 1
ATOM 568 C CA . GLY A 1 78 ? -16.739 -12.266 13.933 1.00 85.44 78 GLY A CA 1
ATOM 569 C C . GLY A 1 78 ? -15.579 -12.612 14.865 1.00 85.44 78 GLY A C 1
ATOM 570 O O . GLY A 1 78 ? -15.740 -12.616 16.083 1.00 85.44 78 GLY A O 1
ATOM 571 N N . VAL A 1 79 ? -14.415 -12.919 14.289 1.00 89.62 79 VAL A N 1
ATOM 572 C CA . VAL A 1 79 ? -13.208 -13.262 15.049 1.00 89.62 79 VAL A CA 1
ATOM 573 C C . VAL A 1 79 ? -12.421 -11.990 15.345 1.00 89.62 79 VAL A C 1
ATOM 575 O O . VAL A 1 79 ? -12.012 -11.282 14.422 1.00 89.62 79 VAL A O 1
ATOM 578 N N . ALA A 1 80 ? -12.183 -11.715 16.623 1.00 88.69 80 ALA A N 1
ATOM 579 C CA . ALA A 1 80 ? -11.322 -10.632 17.057 1.00 88.69 80 ALA A CA 1
ATOM 580 C C . ALA A 1 80 ? -9.895 -10.846 16.535 1.00 88.69 80 ALA A C 1
ATOM 582 O O . ALA A 1 80 ? -9.278 -11.895 16.733 1.00 88.69 80 ALA A O 1
ATOM 583 N N . VAL A 1 81 ? -9.375 -9.838 15.840 1.00 89.31 81 VAL A N 1
ATOM 584 C CA . VAL A 1 81 ? -7.989 -9.816 15.365 1.00 89.31 81 VAL A CA 1
ATOM 585 C C . VAL A 1 81 ? -7.062 -9.297 16.461 1.00 89.31 81 VAL A C 1
ATOM 587 O O . VAL A 1 81 ? -7.395 -8.315 17.121 1.00 89.31 81 VAL A O 1
ATOM 590 N N . ASN A 1 82 ? -5.886 -9.912 16.612 1.00 92.94 82 ASN A N 1
ATOM 591 C CA . ASN A 1 82 ? -4.861 -9.449 17.548 1.00 92.94 82 ASN A CA 1
ATOM 592 C C . ASN A 1 82 ? -4.141 -8.210 16.989 1.00 92.94 82 ASN A C 1
ATOM 594 O O . ASN A 1 82 ? -3.206 -8.318 16.195 1.00 92.94 82 ASN A O 1
ATOM 598 N N . VAL A 1 83 ? -4.597 -7.033 17.405 1.00 94.00 83 VAL A N 1
ATOM 599 C CA . VAL A 1 83 ? -4.005 -5.722 17.114 1.00 94.00 83 VAL A CA 1
ATOM 600 C C . VAL A 1 83 ? -3.055 -5.290 18.232 1.00 94.00 83 VAL A C 1
ATOM 602 O O . VAL A 1 83 ? -2.030 -4.664 17.956 1.00 94.00 83 VAL A O 1
ATOM 605 N N . ALA A 1 84 ? -3.338 -5.641 19.488 1.00 95.12 84 ALA A N 1
ATOM 606 C CA . ALA A 1 84 ? -2.544 -5.239 20.646 1.00 95.12 84 ALA A CA 1
ATOM 607 C C . ALA A 1 84 ? -1.088 -5.709 20.558 1.00 95.12 84 ALA A C 1
ATOM 609 O O . ALA A 1 84 ? -0.178 -4.972 20.946 1.00 95.12 84 ALA A O 1
ATOM 610 N N . GLY A 1 85 ? -0.852 -6.882 19.962 1.00 92.94 85 GLY A N 1
ATOM 611 C CA . GLY A 1 85 ? 0.488 -7.420 19.741 1.00 92.94 85 GLY A CA 1
ATOM 612 C C . GLY A 1 85 ? 1.391 -6.535 18.872 1.00 92.94 85 GLY A C 1
ATOM 613 O O . GLY A 1 85 ? 2.613 -6.608 19.004 1.00 92.94 85 GLY A O 1
ATOM 614 N N . THR A 1 86 ? 0.826 -5.681 18.011 1.00 94.06 86 THR A N 1
ATOM 615 C CA . THR A 1 86 ? 1.598 -4.836 17.083 1.00 94.06 86 THR A CA 1
ATOM 616 C C . THR A 1 86 ? 1.369 -3.337 17.270 1.00 94.06 86 THR A C 1
ATOM 618 O O . THR A 1 86 ? 2.273 -2.549 16.977 1.00 94.06 86 THR A O 1
ATOM 621 N N . TRP A 1 87 ? 0.214 -2.923 17.802 1.00 95.19 87 TRP A N 1
ATOM 622 C CA . TRP A 1 87 ? -0.205 -1.519 17.874 1.00 95.19 87 TRP A CA 1
ATOM 623 C C . TRP A 1 87 ? 0.816 -0.619 18.564 1.00 95.19 87 TRP A C 1
ATOM 625 O O . TRP A 1 87 ? 1.143 0.453 18.050 1.00 95.19 87 TRP A O 1
ATOM 635 N N . GLY A 1 88 ? 1.387 -1.081 19.681 1.00 94.50 88 GLY A N 1
ATOM 636 C CA . GLY A 1 88 ? 2.378 -0.323 20.449 1.00 94.50 88 GLY A CA 1
ATOM 637 C C . GLY A 1 88 ? 3.648 0.031 19.665 1.00 94.50 88 GLY A C 1
ATOM 638 O O . GLY A 1 88 ? 4.303 1.021 19.985 1.00 94.50 88 GLY A O 1
ATOM 639 N N . ALA A 1 89 ? 3.986 -0.744 18.629 1.00 93.44 89 ALA A N 1
ATOM 640 C CA . ALA A 1 89 ? 5.139 -0.509 17.761 1.00 93.44 89 ALA A CA 1
ATOM 641 C C . ALA A 1 89 ? 4.781 0.211 16.448 1.00 93.44 89 ALA A C 1
ATOM 643 O O . ALA A 1 89 ? 5.684 0.558 15.680 1.00 93.44 89 ALA A O 1
ATOM 644 N N . SER A 1 90 ? 3.492 0.423 16.176 1.00 95.25 90 SER A N 1
ATOM 645 C CA . SER A 1 90 ? 3.032 1.080 14.955 1.00 95.25 90 SER A CA 1
ATOM 646 C C . SER A 1 90 ? 3.445 2.551 14.919 1.00 95.25 90 SER A C 1
ATOM 648 O O . SER A 1 90 ? 3.563 3.227 15.951 1.00 95.25 90 SER A O 1
ATOM 650 N N . HIS A 1 91 ? 3.630 3.092 13.712 1.00 95.06 91 HIS A N 1
ATOM 651 C CA . HIS A 1 91 ? 3.927 4.515 13.610 1.00 95.06 91 HIS A CA 1
ATOM 652 C C . HIS A 1 91 ? 2.752 5.388 14.060 1.00 95.06 91 HIS A C 1
ATOM 654 O O . HIS A 1 91 ? 2.988 6.382 14.744 1.00 95.06 91 HIS A O 1
ATOM 660 N N . HIS A 1 92 ? 1.512 5.020 13.729 1.00 94.19 92 HIS A N 1
ATOM 661 C CA . HIS A 1 92 ? 0.333 5.802 14.103 1.00 94.19 92 HIS A CA 1
ATOM 662 C C . HIS A 1 92 ? 0.238 5.973 15.620 1.00 94.19 92 HIS A C 1
ATOM 664 O O . HIS A 1 92 ? 0.079 7.102 16.089 1.00 94.19 92 HIS A O 1
ATOM 670 N N . LYS A 1 93 ? 0.498 4.909 16.392 1.00 95.25 93 LYS A N 1
ATOM 671 C CA . LYS A 1 93 ? 0.590 5.018 17.850 1.00 95.25 93 LYS A CA 1
ATOM 672 C C . LYS A 1 93 ? 1.703 5.965 18.294 1.00 95.25 93 LYS A C 1
ATOM 674 O O . LYS A 1 93 ? 1.477 6.849 19.119 1.00 95.25 93 LYS A O 1
ATOM 679 N N . SER A 1 94 ? 2.903 5.830 17.726 1.00 94.19 94 SER A N 1
ATOM 680 C CA . SER A 1 94 ? 4.031 6.718 18.056 1.00 94.19 94 SER A CA 1
ATOM 681 C C . SER A 1 94 ? 3.791 8.186 17.668 1.00 94.19 94 SER A C 1
ATOM 683 O O . SER A 1 94 ? 4.360 9.086 18.283 1.00 94.19 94 SER A O 1
ATOM 685 N N . ALA A 1 95 ? 2.930 8.427 16.676 1.00 93.19 95 ALA A N 1
ATOM 686 C CA . ALA A 1 95 ? 2.499 9.744 16.221 1.00 93.19 95 ALA A CA 1
ATOM 687 C C . ALA A 1 95 ? 1.334 10.319 17.049 1.00 93.19 95 ALA A C 1
ATOM 689 O O . ALA A 1 95 ? 0.841 11.400 16.736 1.00 93.19 95 ALA A O 1
ATOM 690 N N . GLY A 1 96 ? 0.905 9.619 18.105 1.00 93.69 96 GLY A N 1
ATOM 691 C CA . GLY A 1 96 ? -0.150 10.061 19.013 1.00 93.69 96 GLY A CA 1
ATOM 692 C C . GLY A 1 96 ? -1.570 9.763 18.538 1.00 93.69 96 GLY A C 1
ATOM 693 O O . GLY A 1 96 ? -2.501 10.266 19.157 1.00 93.69 96 GLY A O 1
ATOM 694 N N . GLN A 1 97 ? -1.738 8.961 17.482 1.00 94.06 97 GLN A N 1
ATOM 695 C CA . GLN A 1 97 ? -3.055 8.488 17.063 1.00 94.06 97 GLN A CA 1
ATOM 696 C C . GLN A 1 97 ? -3.572 7.419 18.034 1.00 94.06 97 GLN A C 1
ATOM 698 O O . GLN A 1 97 ? -2.805 6.683 18.666 1.00 94.06 97 GLN A O 1
ATOM 703 N N . THR A 1 98 ? -4.887 7.333 18.115 1.00 94.19 98 THR A N 1
ATOM 704 C CA . THR A 1 98 ? -5.692 6.399 18.895 1.00 94.19 98 THR A CA 1
ATOM 705 C C . THR A 1 98 ? -6.635 5.645 17.964 1.00 94.19 98 THR A C 1
ATOM 707 O O . THR A 1 98 ? -6.798 6.000 16.796 1.00 94.19 98 THR A O 1
ATOM 710 N N . CYS A 1 99 ? -7.303 4.612 18.478 1.00 93.62 99 CYS A N 1
ATOM 711 C CA . CYS A 1 99 ? -8.285 3.861 17.697 1.00 93.62 99 CYS A CA 1
ATOM 712 C C . CYS A 1 99 ? -9.370 4.770 17.105 1.00 93.62 99 CYS A C 1
ATOM 714 O O . CYS A 1 99 ? -9.746 4.572 15.958 1.00 93.62 99 CYS A O 1
ATOM 716 N N . LEU A 1 100 ? -9.824 5.781 17.858 1.00 92.12 100 LEU A N 1
ATOM 717 C CA . LEU A 1 100 ? -10.922 6.663 17.449 1.00 92.12 100 LEU A CA 1
ATOM 718 C C . LEU A 1 100 ? -10.525 7.744 16.433 1.00 92.12 100 LEU A C 1
ATOM 720 O O . LEU A 1 100 ? -11.392 8.453 15.927 1.00 92.12 100 LEU A O 1
ATOM 724 N N . ASP A 1 101 ? -9.235 7.880 16.118 1.00 91.56 101 ASP A N 1
ATOM 725 C CA . ASP A 1 101 ? -8.800 8.754 15.025 1.00 91.56 101 ASP A CA 1
ATOM 726 C C . ASP A 1 101 ? -9.050 8.098 13.658 1.00 91.56 101 ASP A C 1
ATOM 728 O O . ASP A 1 101 ? -9.282 8.790 12.666 1.00 91.56 101 ASP A O 1
ATOM 732 N N . CYS A 1 102 ? -9.060 6.759 13.610 1.00 91.81 102 CYS A N 1
ATOM 733 C CA . CYS A 1 102 ? -9.279 5.990 12.385 1.00 91.81 102 CYS A CA 1
ATOM 734 C C . CYS A 1 102 ? -10.608 5.255 12.356 1.00 91.81 102 CYS A C 1
ATOM 736 O O . CYS A 1 102 ? -11.233 5.155 11.303 1.00 91.81 102 CYS A O 1
ATOM 738 N N . HIS A 1 103 ? -11.018 4.720 13.496 1.00 91.38 103 HIS A N 1
ATOM 739 C CA . HIS A 1 103 ? -12.262 4.003 13.646 1.00 91.38 103 HIS A CA 1
ATOM 740 C C . HIS A 1 103 ? -13.315 4.914 14.247 1.00 91.38 103 HIS A C 1
ATOM 742 O O . HIS A 1 103 ? -13.052 5.759 15.097 1.00 91.38 103 HIS A O 1
ATOM 748 N N . GLU A 1 104 ? -14.528 4.745 13.764 1.00 86.56 104 GLU A N 1
ATOM 749 C CA . GLU A 1 104 ? -15.681 5.458 14.261 1.00 86.56 104 GLU A CA 1
ATOM 750 C C . GLU A 1 104 ? -16.115 4.935 15.637 1.00 86.56 104 GLU A C 1
ATOM 752 O O . GLU A 1 104 ? -15.471 4.063 16.224 1.00 86.56 104 GLU A O 1
ATOM 757 N N . ASN A 1 105 ? -17.228 5.463 16.158 1.00 73.88 105 ASN A N 1
ATOM 758 C CA . ASN A 1 105 ? -17.825 4.985 17.390 1.00 73.88 105 ASN A CA 1
ATOM 759 C C . ASN A 1 105 ? -17.871 3.452 17.467 1.00 73.88 105 ASN A C 1
ATOM 761 O O . ASN A 1 105 ? -18.151 2.759 16.490 1.00 73.88 105 ASN A O 1
ATOM 765 N N . ASN A 1 106 ? -17.597 2.939 18.668 1.00 79.81 106 ASN A N 1
ATOM 766 C CA . ASN A 1 106 ? -17.375 1.522 18.970 1.00 79.81 106 ASN A CA 1
ATOM 767 C C . ASN A 1 106 ? -18.549 0.586 18.592 1.00 79.81 106 ASN A C 1
ATOM 769 O O . ASN A 1 106 ? -18.467 -0.622 18.804 1.00 79.81 106 ASN A O 1
ATOM 773 N N . HIS A 1 107 ? -19.641 1.119 18.040 1.00 86.69 107 HIS A N 1
ATOM 774 C CA . HIS A 1 107 ? -20.810 0.381 17.584 1.00 86.69 107 HIS A CA 1
ATOM 775 C C . HIS A 1 107 ? -20.837 0.173 16.066 1.00 86.69 107 HIS A C 1
ATOM 777 O O . HIS A 1 107 ? -21.149 -0.941 15.643 1.00 86.69 107 HIS A O 1
ATOM 783 N N . GLY A 1 108 ? -20.507 1.186 15.249 1.00 87.12 108 GLY A N 1
ATOM 784 C CA . GLY A 1 108 ? -20.521 1.043 13.789 1.00 87.12 108 GLY A CA 1
ATOM 785 C C . GLY A 1 108 ? -20.193 2.295 12.968 1.00 87.12 108 GLY A C 1
ATOM 786 O O . GLY A 1 108 ? -20.279 3.424 13.446 1.00 87.12 108 GLY A O 1
ATOM 787 N N . SER A 1 109 ? -19.899 2.097 11.681 1.00 87.81 109 SER A N 1
ATOM 788 C CA . SER A 1 109 ? -19.617 3.137 10.684 1.00 87.81 109 SER A CA 1
ATOM 789 C C . SER A 1 109 ? -20.366 2.894 9.371 1.00 87.81 109 SER A C 1
ATOM 791 O O . SER A 1 109 ? -20.619 1.750 8.992 1.00 87.81 109 SER A O 1
ATOM 793 N N . GLU A 1 110 ? -20.692 3.969 8.649 1.00 84.12 110 GLU A N 1
ATOM 794 C CA . GLU A 1 110 ? -21.194 3.889 7.269 1.00 84.12 110 GLU A CA 1
ATOM 795 C C . GLU A 1 110 ? -20.105 3.484 6.263 1.00 84.12 110 GLU A C 1
ATOM 797 O O . GLU A 1 110 ? -20.432 3.136 5.127 1.00 84.12 110 GLU A O 1
ATOM 802 N N . LYS A 1 111 ? -18.832 3.471 6.681 1.00 83.44 111 LYS A N 1
ATOM 803 C CA . LYS A 1 111 ? -17.710 2.915 5.915 1.00 83.44 111 LYS A CA 1
ATOM 804 C C . LYS A 1 111 ? -17.432 1.460 6.290 1.00 83.44 111 LYS A C 1
ATOM 806 O O . LYS A 1 111 ? -17.800 1.024 7.383 1.00 83.44 111 LYS A O 1
ATOM 811 N N . ARG A 1 112 ? -16.738 0.692 5.444 1.00 82.12 112 ARG A N 1
ATOM 812 C CA . ARG A 1 112 ? -16.173 -0.619 5.818 1.00 82.12 112 ARG A CA 1
ATOM 813 C C . ARG A 1 112 ? -15.045 -0.455 6.834 1.00 82.12 112 ARG A C 1
ATOM 815 O O . ARG A 1 112 ? -14.537 0.639 7.069 1.00 82.12 112 ARG A O 1
ATOM 822 N N . LYS A 1 113 ? -14.662 -1.577 7.455 1.00 84.69 113 LYS A N 1
ATOM 823 C CA . LYS A 1 113 ? -13.573 -1.650 8.448 1.00 84.69 113 LYS A CA 1
ATOM 824 C C . LYS A 1 113 ? -13.749 -0.659 9.616 1.00 84.69 113 LYS A C 1
ATOM 826 O O . LYS A 1 113 ? -12.771 -0.270 10.245 1.00 84.69 113 LYS A O 1
ATOM 831 N N . LEU A 1 114 ? -14.991 -0.255 9.903 1.00 87.50 114 LEU A N 1
ATOM 832 C CA . LEU A 1 114 ? -15.351 0.719 10.934 1.00 87.50 114 LEU A CA 1
ATOM 833 C C . LEU A 1 114 ? -14.674 2.088 10.771 1.00 87.50 114 LEU A C 1
ATOM 835 O O . LEU A 1 114 ? -14.522 2.785 11.763 1.00 87.50 114 LEU A O 1
ATOM 839 N N . LEU A 1 115 ? -14.251 2.486 9.566 1.00 88.81 115 LEU A N 1
ATOM 840 C CA . LEU A 1 115 ? -13.484 3.725 9.377 1.00 88.81 115 LEU A CA 1
ATOM 841 C C . LEU A 1 115 ? -14.311 4.989 9.662 1.00 88.81 115 LEU A C 1
ATOM 843 O O . LEU A 1 115 ? -15.487 5.050 9.314 1.00 88.81 115 LEU A O 1
ATOM 847 N N . SER A 1 116 ? -13.697 6.019 10.236 1.00 86.12 116 SER A N 1
ATOM 848 C CA . SER A 1 116 ? -14.310 7.329 10.485 1.00 86.12 116 SER A CA 1
ATOM 849 C C . SER A 1 116 ? -14.283 8.235 9.229 1.00 86.12 116 SER A C 1
ATOM 851 O O . SER A 1 116 ? -13.550 7.972 8.261 1.00 86.12 116 SER A O 1
ATOM 853 N N . PRO A 1 117 ? -15.084 9.317 9.174 1.00 75.94 117 PRO A N 1
ATOM 854 C CA . PRO A 1 117 ? -16.202 9.636 10.066 1.00 75.94 117 PRO A CA 1
ATOM 855 C C . PRO A 1 117 ? -17.472 8.821 9.749 1.00 75.94 117 PRO A C 1
ATOM 857 O O . PRO A 1 117 ? -17.727 8.473 8.595 1.00 75.94 117 PRO A O 1
ATOM 860 N N . ALA A 1 118 ? -18.289 8.582 10.779 1.00 67.62 118 ALA A N 1
ATOM 861 C CA . ALA A 1 118 ? -19.543 7.817 10.769 1.00 67.62 118 ALA A CA 1
ATOM 862 C C . ALA A 1 118 ? -20.514 8.255 9.698 1.00 67.62 118 ALA A C 1
ATOM 864 O O . ALA A 1 118 ? -21.227 7.435 9.147 1.00 67.62 118 ALA A O 1
ATOM 865 N N . ASP A 1 119 ? -20.656 9.560 9.535 1.00 66.81 119 ASP A N 1
ATOM 866 C CA . ASP A 1 119 ? -21.784 10.186 8.865 1.00 66.81 119 ASP A CA 1
ATOM 867 C C . ASP A 1 119 ? -21.498 10.504 7.403 1.00 66.81 119 ASP A C 1
ATOM 869 O O . ASP A 1 119 ? -22.402 10.926 6.684 1.00 66.81 119 ASP A O 1
ATOM 873 N N . THR A 1 120 ? -20.257 10.292 6.963 1.00 69.62 120 THR A N 1
ATOM 874 C CA . THR A 1 120 ? -19.880 10.421 5.564 1.00 69.62 120 THR A CA 1
ATOM 875 C C . THR A 1 120 ? -20.101 9.070 4.898 1.00 69.62 120 THR A C 1
ATOM 877 O O . THR A 1 120 ? -19.309 8.149 5.122 1.00 69.62 120 THR A O 1
ATOM 880 N N . PRO A 1 121 ? -21.162 8.926 4.081 1.00 63.66 121 PRO A N 1
ATOM 881 C CA . PRO A 1 121 ? -21.383 7.699 3.340 1.00 63.66 121 PRO A CA 1
ATOM 882 C C . PRO A 1 121 ? -20.187 7.478 2.429 1.00 63.66 121 PRO A C 1
ATOM 884 O O . PRO A 1 121 ? -19.609 8.442 1.913 1.00 63.66 121 PRO A O 1
ATOM 887 N N . ALA A 1 122 ? -19.847 6.223 2.173 1.00 62.91 122 ALA A N 1
ATOM 888 C CA . ALA A 1 122 ? -18.906 5.961 1.108 1.00 62.91 122 ALA A CA 1
ATOM 889 C C . ALA A 1 122 ? -19.388 6.592 -0.201 1.00 62.91 122 ALA A C 1
ATOM 891 O O . ALA A 1 122 ? -20.590 6.596 -0.505 1.00 62.91 122 ALA A O 1
ATOM 892 N N . THR A 1 123 ? -18.457 7.095 -1.002 1.00 57.38 123 THR A N 1
ATOM 893 C CA . THR A 1 123 ? -18.774 7.530 -2.355 1.00 57.38 123 THR A CA 1
ATOM 894 C C . THR A 1 123 ? -19.272 6.317 -3.148 1.00 57.38 123 THR A C 1
ATOM 896 O O . THR A 1 123 ? -18.572 5.342 -3.418 1.00 57.38 123 THR A O 1
ATOM 899 N N . SER A 1 124 ? -20.573 6.341 -3.435 1.00 47.53 124 SER A N 1
ATOM 900 C CA . SER A 1 124 ? -21.253 5.407 -4.330 1.00 47.53 124 SER A CA 1
ATOM 901 C C . SER A 1 124 ? -20.625 5.527 -5.726 1.00 47.53 124 SER A C 1
ATOM 903 O O . SER A 1 124 ? -20.423 6.659 -6.177 1.00 47.53 124 SER A O 1
ATOM 905 N N . PRO A 1 125 ? -20.309 4.409 -6.413 1.00 49.41 125 PRO A N 1
ATOM 906 C CA . PRO A 1 125 ? -21.106 3.178 -6.413 1.00 49.41 125 PRO A CA 1
ATOM 907 C C . PRO A 1 125 ? -20.746 2.044 -5.441 1.00 49.41 125 PRO A C 1
ATOM 909 O O . PRO A 1 125 ? -21.575 1.142 -5.336 1.00 49.41 125 PRO A O 1
ATOM 912 N N . SER A 1 126 ? -19.588 1.995 -4.757 1.00 54.22 126 SER A N 1
ATOM 913 C CA . SER A 1 126 ? -19.219 0.711 -4.108 1.00 54.22 126 SER A CA 1
ATOM 914 C C . SER A 1 126 ? -18.283 0.682 -2.896 1.00 54.22 126 SER A C 1
ATOM 916 O O . SER A 1 126 ? -17.596 -0.320 -2.732 1.00 54.22 126 SER A O 1
ATOM 918 N N . LEU A 1 127 ? -18.270 1.662 -1.986 1.00 59.28 127 LEU A N 1
ATOM 919 C CA . LEU A 1 127 ? -17.434 1.551 -0.764 1.00 59.28 127 LEU A CA 1
ATOM 920 C C . LEU A 1 127 ? -15.907 1.518 -1.063 1.00 59.28 127 LEU A C 1
ATOM 922 O O . LEU A 1 127 ? -15.089 1.262 -0.187 1.00 59.28 127 LEU A O 1
ATOM 926 N N . THR A 1 128 ? -15.508 1.751 -2.312 1.00 55.62 128 THR A N 1
ATOM 927 C CA . THR A 1 128 ? -14.187 1.464 -2.912 1.00 55.62 128 THR A CA 1
ATOM 928 C C . THR A 1 128 ? -13.224 2.646 -2.918 1.00 55.62 128 THR A C 1
ATOM 930 O O . THR A 1 128 ? -12.134 2.518 -3.441 1.00 55.62 128 THR A O 1
ATOM 933 N N . GLU A 1 129 ? -13.623 3.790 -2.368 1.00 67.88 129 GLU A N 1
ATOM 934 C CA . GLU A 1 129 ? -12.718 4.918 -2.080 1.00 67.88 129 GLU A CA 1
ATOM 935 C C . GLU A 1 129 ? -12.700 5.229 -0.576 1.00 67.88 129 GLU A C 1
ATOM 937 O O . GLU A 1 129 ? -12.271 6.298 -0.140 1.00 67.88 129 GLU A O 1
ATOM 942 N N . GLU A 1 130 ? -13.252 4.327 0.242 1.00 74.56 130 GLU A N 1
ATOM 943 C CA . GLU A 1 130 ? -13.326 4.523 1.688 1.00 74.56 130 GLU A CA 1
ATOM 944 C C . GLU A 1 130 ? -11.942 4.597 2.317 1.00 74.56 130 GLU A C 1
ATOM 946 O O . GLU A 1 130 ? -11.744 5.419 3.212 1.00 74.56 130 GLU A O 1
ATOM 951 N N . GLU A 1 131 ? -11.011 3.760 1.846 1.00 81.25 131 GLU A N 1
ATOM 952 C CA . GLU A 1 131 ? -9.629 3.735 2.317 1.00 81.25 131 GLU A CA 1
ATOM 953 C C . GLU A 1 131 ? -8.861 4.935 1.783 1.00 81.25 131 GLU A C 1
ATOM 955 O O . GLU A 1 131 ? -8.294 5.672 2.577 1.00 81.25 131 GLU A O 1
ATOM 960 N N . GLU A 1 132 ? -8.904 5.213 0.483 1.00 84.75 132 GLU A N 1
ATOM 961 C CA . GLU A 1 132 ? -8.168 6.312 -0.149 1.00 84.75 132 GLU A CA 1
ATOM 962 C C . GLU A 1 132 ? -8.626 7.656 0.419 1.00 84.75 132 GLU A C 1
ATOM 964 O O . GLU A 1 132 ? -7.809 8.433 0.913 1.00 84.75 132 GLU A O 1
ATOM 969 N N . GLY A 1 133 ? -9.939 7.910 0.437 1.00 81.56 133 GLY A N 1
ATOM 970 C CA . GLY A 1 133 ? -10.503 9.141 0.987 1.00 81.56 133 GLY A CA 1
ATOM 971 C C . GLY A 1 133 ? -10.198 9.315 2.478 1.00 81.56 133 GLY A C 1
ATOM 972 O O . GLY A 1 133 ? -9.931 10.429 2.937 1.00 81.56 133 GLY A O 1
ATOM 973 N N . PHE A 1 134 ? -10.185 8.220 3.245 1.00 87.62 134 PHE A N 1
ATOM 974 C CA . PHE A 1 134 ? -9.769 8.250 4.645 1.00 87.62 134 PHE A CA 1
ATOM 975 C C . PHE A 1 134 ? -8.265 8.533 4.779 1.00 87.62 134 PHE A C 1
ATOM 977 O O . PHE A 1 134 ? -7.870 9.520 5.400 1.00 87.62 134 PHE A O 1
ATOM 984 N N . CYS A 1 135 ? -7.415 7.722 4.151 1.00 91.06 135 CYS A N 1
ATOM 985 C CA . CYS A 1 135 ? -5.964 7.827 4.213 1.00 91.06 135 CYS A CA 1
ATOM 986 C C . CYS A 1 135 ? -5.473 9.196 3.734 1.00 91.06 135 CYS A C 1
ATOM 988 O O . CYS A 1 135 ? -4.586 9.767 4.368 1.00 91.06 135 CYS A O 1
ATOM 990 N N . TYR A 1 136 ? -6.063 9.771 2.682 1.00 90.69 136 TYR A N 1
ATOM 991 C CA . TYR A 1 136 ? -5.703 11.096 2.166 1.00 90.69 136 TYR A CA 1
ATOM 992 C C . TYR A 1 136 ? -6.086 12.247 3.100 1.00 90.69 136 TYR A C 1
ATOM 994 O O . TYR A 1 136 ? -5.479 13.312 3.016 1.00 90.69 136 TYR A O 1
ATOM 1002 N N . THR A 1 137 ? -6.971 12.042 4.080 1.00 90.25 137 THR A N 1
ATOM 1003 C CA . THR A 1 137 ? -7.178 13.043 5.144 1.00 90.25 137 THR A CA 1
ATOM 1004 C C . THR A 1 137 ? -5.873 13.306 5.910 1.00 90.25 137 THR A C 1
ATOM 1006 O O . THR A 1 137 ? -5.592 14.437 6.310 1.00 90.25 137 THR A O 1
ATOM 1009 N N . CYS A 1 138 ? -5.030 12.278 6.051 1.00 93.94 138 CYS A N 1
ATOM 1010 C CA . CYS A 1 138 ? -3.731 12.377 6.712 1.00 93.94 138 CYS A CA 1
ATOM 1011 C C . CYS A 1 138 ? -2.552 12.461 5.736 1.00 93.94 138 CYS A C 1
ATOM 1013 O O . CYS A 1 138 ? -1.616 13.227 5.965 1.00 93.94 138 CYS A O 1
ATOM 1015 N N . HIS A 1 139 ? -2.611 11.694 4.651 1.00 94.25 139 HIS A N 1
ATOM 1016 C CA . HIS A 1 139 ? -1.558 11.512 3.651 1.00 94.25 139 HIS A CA 1
ATOM 1017 C C . HIS A 1 139 ? -1.802 12.280 2.344 1.00 94.25 139 HIS A C 1
ATOM 1019 O O . HIS A 1 139 ? -1.127 12.017 1.352 1.00 94.25 139 HIS A O 1
ATOM 1025 N N . GLY A 1 140 ? -2.758 13.204 2.314 1.00 93.94 140 GLY A N 1
ATOM 1026 C CA . GLY A 1 140 ? -3.068 14.048 1.162 1.00 93.94 140 GLY A CA 1
ATOM 1027 C C . GLY A 1 140 ? -2.606 15.491 1.337 1.00 93.94 140 GLY A C 1
ATOM 1028 O O . GLY A 1 140 ? -1.808 15.836 2.220 1.00 93.94 140 GLY A O 1
ATOM 1029 N N . ALA A 1 141 ? -3.103 16.367 0.469 1.00 94.06 141 ALA A N 1
ATOM 1030 C CA . ALA A 1 141 ? -2.769 17.786 0.518 1.00 94.06 141 ALA A CA 1
ATOM 1031 C C . ALA A 1 141 ? -3.275 18.452 1.814 1.00 94.06 141 ALA A C 1
ATOM 1033 O O . ALA A 1 141 ? -4.472 18.605 2.031 1.00 94.06 141 ALA A O 1
ATOM 1034 N N . GLY A 1 142 ? -2.346 18.918 2.656 1.00 91.12 142 GLY A N 1
ATOM 1035 C CA . GLY A 1 142 ? -2.674 19.608 3.910 1.00 91.12 142 GLY A CA 1
ATOM 1036 C C . GLY A 1 142 ? -2.920 18.686 5.108 1.00 91.12 142 GLY A C 1
ATOM 1037 O O . GLY A 1 142 ? -3.213 19.193 6.191 1.00 91.12 142 GLY A O 1
ATOM 1038 N N . GLY A 1 143 ? -2.762 17.370 4.937 1.00 93.38 143 GLY A N 1
ATOM 1039 C CA . GLY A 1 143 ? -2.775 16.414 6.040 1.00 93.38 143 GLY A CA 1
ATOM 1040 C C . GLY A 1 143 ? -1.503 16.481 6.908 1.00 93.38 143 GLY A C 1
ATOM 1041 O O . GLY A 1 143 ? -0.485 17.038 6.487 1.00 93.38 143 GLY A O 1
ATOM 1042 N N . PRO A 1 144 ? -1.536 15.931 8.138 1.00 93.12 144 PRO A N 1
ATOM 1043 C CA . PRO A 1 144 ? -0.398 15.909 9.063 1.00 93.12 144 PRO A CA 1
ATOM 1044 C C . PRO A 1 144 ? 0.794 15.038 8.634 1.00 93.12 144 PRO A C 1
ATOM 1046 O O . PRO A 1 144 ? 1.867 15.168 9.230 1.00 93.12 144 PRO A O 1
ATOM 1049 N N . ALA A 1 145 ? 0.649 14.133 7.661 1.00 92.38 145 ALA A N 1
ATOM 1050 C CA . ALA A 1 145 ? 1.746 13.259 7.260 1.00 92.38 145 ALA A CA 1
ATOM 1051 C C . ALA A 1 145 ? 2.855 14.028 6.526 1.00 92.38 145 ALA A C 1
ATOM 1053 O O . ALA A 1 145 ? 2.616 14.952 5.751 1.00 92.38 145 ALA A O 1
ATOM 1054 N N . SER A 1 146 ? 4.102 13.587 6.708 1.00 90.31 146 SER A N 1
ATOM 1055 C CA . SER A 1 146 ? 5.265 14.182 6.034 1.00 90.31 146 SER A CA 1
ATOM 1056 C C . SER A 1 146 ? 5.276 13.964 4.519 1.00 90.31 146 SER A C 1
ATOM 1058 O O . SER A 1 146 ? 5.947 14.703 3.796 1.00 90.31 146 SER A O 1
ATOM 1060 N N . LYS A 1 147 ? 4.552 12.948 4.035 1.00 91.12 147 LYS A N 1
ATOM 1061 C CA . LYS A 1 147 ? 4.431 12.613 2.620 1.00 91.12 147 LYS A CA 1
ATOM 1062 C C . LYS A 1 147 ? 2.979 12.757 2.179 1.00 91.12 147 LYS A C 1
ATOM 1064 O O . LYS A 1 147 ? 2.116 12.028 2.660 1.00 91.12 147 LYS A O 1
ATOM 1069 N N . ASN A 1 148 ? 2.761 13.653 1.220 1.00 94.88 148 ASN A N 1
ATOM 1070 C CA . ASN A 1 148 ? 1.539 13.693 0.432 1.00 94.88 148 ASN A CA 1
ATOM 1071 C C . ASN A 1 148 ? 1.639 12.599 -0.644 1.00 94.88 148 ASN A C 1
ATOM 1073 O O . ASN A 1 148 ? 2.458 12.722 -1.553 1.00 94.88 148 ASN A O 1
ATOM 1077 N N . ILE A 1 149 ? 0.884 11.513 -0.494 1.00 95.06 149 ILE A N 1
ATOM 1078 C CA . ILE A 1 149 ? 0.854 10.392 -1.440 1.00 95.06 149 ILE A CA 1
ATOM 1079 C C . ILE A 1 149 ? -0.280 10.508 -2.459 1.00 95.06 149 ILE A C 1
ATOM 1081 O O . ILE A 1 149 ? -0.174 9.950 -3.546 1.00 95.06 149 ILE A O 1
ATOM 1085 N N . GLU A 1 150 ? -1.315 11.292 -2.157 1.00 94.62 150 GLU A N 1
ATOM 1086 C CA . GLU A 1 150 ? -2.414 11.593 -3.082 1.00 94.62 150 GLU A CA 1
ATOM 1087 C C . GLU A 1 150 ? -1.881 12.132 -4.422 1.00 94.62 150 GLU A C 1
ATOM 1089 O O . GLU A 1 150 ? -2.324 11.730 -5.495 1.00 94.62 150 GLU A O 1
ATOM 1094 N N . VAL A 1 151 ? -0.838 12.970 -4.380 1.00 95.75 151 VAL A N 1
ATOM 1095 C CA . VAL A 1 151 ? -0.199 13.501 -5.598 1.00 95.75 151 VAL A CA 1
ATOM 1096 C C . VAL A 1 151 ? 0.550 12.453 -6.422 1.00 95.75 151 VAL A C 1
ATOM 1098 O O . VAL A 1 151 ? 0.703 12.662 -7.622 1.00 95.75 151 VAL A O 1
ATOM 1101 N N . ASP A 1 152 ? 1.025 11.360 -5.814 1.00 96.00 152 ASP A N 1
ATOM 1102 C CA . ASP A 1 152 ? 1.689 10.268 -6.537 1.00 96.00 152 ASP A CA 1
ATOM 1103 C C . ASP A 1 152 ? 0.636 9.431 -7.290 1.00 96.00 152 ASP A C 1
ATOM 1105 O O . ASP A 1 152 ? 0.836 9.102 -8.459 1.00 96.00 152 ASP A O 1
ATOM 1109 N N . PHE A 1 153 ? -0.512 9.159 -6.662 1.00 94.62 153 PHE A N 1
ATOM 1110 C CA . PHE A 1 153 ? -1.626 8.428 -7.281 1.00 94.62 153 PHE A CA 1
ATOM 1111 C C . PHE A 1 153 ? -2.406 9.252 -8.315 1.00 94.62 153 PHE A C 1
ATOM 1113 O O . PHE A 1 153 ? -3.070 8.692 -9.174 1.00 94.62 153 PHE A O 1
ATOM 1120 N N . ALA A 1 154 ? -2.255 10.578 -8.326 1.00 93.88 154 ALA A N 1
ATOM 1121 C CA . ALA A 1 154 ? -2.790 11.428 -9.391 1.00 93.88 154 ALA A CA 1
ATOM 1122 C C . ALA A 1 154 ? -1.954 11.409 -10.694 1.00 93.88 154 ALA A C 1
ATOM 1124 O O . ALA A 1 154 ? -2.307 12.082 -11.667 1.00 93.88 154 ALA A O 1
ATOM 1125 N N . LEU A 1 155 ? -0.809 10.712 -10.724 1.00 96.06 155 LEU A N 1
ATOM 1126 C CA . LEU A 1 155 ? 0.083 10.682 -11.890 1.00 96.06 155 LEU A CA 1
ATOM 1127 C C . LEU A 1 155 ? -0.377 9.679 -12.957 1.00 96.06 155 LEU A C 1
ATOM 1129 O O . LEU A 1 155 ? -1.161 8.779 -12.691 1.00 96.06 155 LEU A O 1
ATOM 1133 N N . LEU A 1 156 ? 0.177 9.813 -14.170 1.00 93.69 156 LEU A N 1
ATOM 1134 C CA . LEU A 1 156 ? -0.203 9.050 -15.371 1.00 93.69 156 LEU A CA 1
ATOM 1135 C C . LEU A 1 156 ? -0.350 7.534 -15.168 1.00 93.69 156 LEU A C 1
ATOM 1137 O O . LEU A 1 156 ? -1.246 6.929 -15.744 1.00 93.69 156 LEU A O 1
ATOM 1141 N N . SER A 1 157 ? 0.578 6.913 -14.446 1.00 92.94 157 SER A N 1
ATOM 1142 C CA . SER A 1 157 ? 0.475 5.503 -14.085 1.00 92.94 157 SER A CA 1
ATOM 1143 C C . SER A 1 157 ? 0.679 5.358 -12.593 1.00 92.94 157 SER A C 1
ATOM 1145 O O . SER A 1 157 ? 1.556 6.019 -12.033 1.00 92.94 157 SER A O 1
ATOM 1147 N N . HIS A 1 158 ? -0.083 4.464 -11.996 1.00 94.94 158 HIS A N 1
ATOM 1148 C CA . HIS A 1 158 ? -0.079 4.109 -10.587 1.00 94.94 158 HIS A CA 1
ATOM 1149 C C . HIS A 1 158 ? -0.674 2.700 -10.471 1.00 94.94 158 HIS A C 1
ATOM 1151 O O . HIS A 1 158 ? -1.105 2.122 -11.471 1.00 94.94 158 HIS A O 1
ATOM 1157 N N . HIS A 1 159 ? -0.646 2.120 -9.276 1.00 94.06 159 HIS A N 1
ATOM 1158 C CA . HIS A 1 159 ? -1.467 0.943 -9.019 1.00 94.06 159 HIS A CA 1
ATOM 1159 C C . HIS A 1 159 ? -2.921 1.363 -8.780 1.00 94.06 159 HIS A C 1
ATOM 1161 O O . HIS A 1 159 ? -3.145 2.398 -8.155 1.00 94.06 159 HIS A O 1
ATOM 1167 N N . ASN A 1 160 ? -3.881 0.553 -9.234 1.00 92.69 160 ASN A N 1
ATOM 1168 C CA . ASN A 1 160 ? -5.313 0.874 -9.218 1.00 92.69 160 ASN A CA 1
ATOM 1169 C C . ASN A 1 160 ? -5.901 0.804 -7.797 1.00 92.69 160 ASN A C 1
ATOM 1171 O O . ASN A 1 160 ? -6.568 -0.169 -7.435 1.00 92.69 160 ASN A O 1
ATOM 1175 N N . VAL A 1 161 ? -5.624 1.839 -7.001 1.00 91.12 161 VAL A N 1
ATOM 1176 C CA . VAL A 1 161 ? -6.177 2.032 -5.652 1.00 91.12 161 VAL A CA 1
ATOM 1177 C C . VAL A 1 161 ? -7.511 2.755 -5.683 1.00 91.12 161 VAL A C 1
ATOM 1179 O O . VAL A 1 161 ? -8.408 2.405 -4.932 1.00 91.12 161 VAL A O 1
ATOM 1182 N N . ALA A 1 162 ? -7.697 3.709 -6.598 1.00 87.94 162 ALA A N 1
ATOM 1183 C CA . ALA A 1 162 ? -8.957 4.425 -6.684 1.00 87.94 162 ALA A CA 1
ATOM 1184 C C . ALA A 1 162 ? -10.001 3.611 -7.453 1.00 87.94 162 ALA A C 1
ATOM 1186 O O . ALA A 1 162 ? -9.713 2.950 -8.454 1.00 87.94 162 ALA A O 1
ATOM 1187 N N . TYR A 1 163 ? -11.260 3.731 -7.036 1.00 84.69 163 TYR A N 1
ATOM 1188 C CA . TYR A 1 163 ? -12.377 3.058 -7.695 1.00 84.69 163 TYR A CA 1
ATOM 1189 C C . TYR A 1 163 ? -12.475 3.360 -9.195 1.00 84.69 163 TYR A C 1
ATOM 1191 O O . TYR A 1 163 ? -12.814 2.480 -9.991 1.00 84.69 163 TYR A O 1
ATOM 1199 N N . ALA A 1 164 ? -12.201 4.606 -9.586 1.00 85.00 164 ALA A N 1
ATOM 1200 C CA . ALA A 1 164 ? -12.242 5.010 -10.985 1.00 85.00 164 ALA A CA 1
ATOM 1201 C C . ALA A 1 164 ? -11.312 4.137 -11.846 1.00 85.00 164 ALA A C 1
ATOM 1203 O O . ALA A 1 164 ? -11.731 3.681 -12.909 1.00 85.00 164 ALA A O 1
ATOM 1204 N N . ASP A 1 165 ? -10.115 3.819 -11.349 1.00 88.50 165 ASP A N 1
ATOM 1205 C CA . ASP A 1 165 ? -9.150 2.963 -12.042 1.00 88.50 165 ASP A CA 1
ATOM 1206 C C . ASP A 1 165 ? -9.586 1.498 -11.992 1.00 88.50 165 ASP A C 1
ATOM 1208 O O . ASP A 1 165 ? -9.614 0.816 -13.017 1.00 88.50 165 ASP A O 1
ATOM 12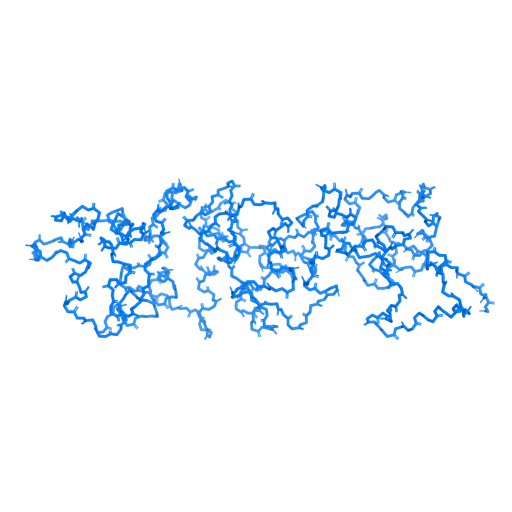12 N N . GLN A 1 166 ? -10.031 1.033 -10.819 1.00 89.62 166 GLN A N 1
ATOM 1213 C CA . GLN A 1 166 ? -10.485 -0.347 -10.637 1.00 89.62 166 GLN A CA 1
ATOM 1214 C C . GLN A 1 166 ? -11.668 -0.702 -11.547 1.00 89.62 166 GLN A C 1
ATOM 1216 O O . GLN A 1 166 ? -11.744 -1.794 -12.111 1.00 89.62 166 GLN A O 1
ATOM 1221 N N . SER A 1 167 ? -12.596 0.239 -11.727 1.00 86.88 167 SER A N 1
ATOM 1222 C CA . SER A 1 167 ? -13.753 0.079 -12.611 1.00 86.88 167 SER A CA 1
ATOM 1223 C C . SER A 1 167 ? -13.407 0.187 -14.100 1.00 86.88 167 SER A C 1
ATOM 1225 O O . SER A 1 167 ? -14.173 -0.304 -14.932 1.00 86.88 167 SER A O 1
ATOM 1227 N N . ALA A 1 168 ? -12.269 0.797 -14.447 1.00 89.81 168 ALA A N 1
ATOM 1228 C CA . ALA A 1 168 ? -11.862 1.010 -15.830 1.00 89.81 168 ALA A CA 1
ATOM 1229 C C . ALA A 1 168 ? -11.266 -0.248 -16.482 1.00 89.81 168 ALA A C 1
ATOM 1231 O O . ALA A 1 168 ? -11.560 -0.518 -17.648 1.00 89.81 168 ALA A O 1
ATOM 1232 N N . ASP A 1 169 ? -10.449 -1.021 -15.759 1.00 87.50 169 ASP A N 1
ATOM 1233 C CA . ASP A 1 169 ? -9.721 -2.171 -16.325 1.00 87.50 169 ASP A CA 1
ATOM 1234 C C . ASP A 1 169 ? -9.809 -3.474 -15.497 1.00 87.50 169 ASP A C 1
ATOM 1236 O O . ASP A 1 169 ? -9.305 -4.522 -15.926 1.00 87.50 169 ASP A O 1
ATOM 1240 N N . GLY A 1 170 ? -10.482 -3.424 -14.341 1.00 89.00 170 GLY A N 1
ATOM 1241 C CA . GLY A 1 170 ? -10.674 -4.545 -13.421 1.00 89.00 170 GLY A CA 1
ATOM 1242 C C . GLY A 1 170 ? -9.484 -4.850 -12.505 1.00 89.00 170 GLY A C 1
ATOM 1243 O O . GLY A 1 170 ? -9.588 -5.770 -11.693 1.00 89.00 170 GLY A O 1
ATOM 1244 N N . GLY A 1 171 ? -8.366 -4.129 -12.623 1.00 92.12 171 GLY A N 1
ATOM 1245 C CA . GLY A 1 171 ? -7.249 -4.228 -11.687 1.00 92.12 171 GLY A CA 1
ATOM 1246 C C . GLY A 1 171 ? -7.612 -3.650 -10.324 1.00 92.12 171 GLY A C 1
ATOM 1247 O O . GLY A 1 171 ? -8.379 -2.702 -10.238 1.00 92.12 171 GLY A O 1
ATOM 1248 N N . ARG A 1 172 ? -7.070 -4.210 -9.246 1.00 92.69 172 ARG A N 1
ATOM 1249 C CA . ARG A 1 172 ? -7.373 -3.810 -7.874 1.00 92.69 172 ARG A CA 1
ATOM 1250 C C . ARG A 1 172 ? -6.188 -4.050 -6.954 1.00 92.69 172 ARG A C 1
ATOM 1252 O O . ARG A 1 172 ? -5.642 -5.149 -6.921 1.00 92.69 172 ARG A O 1
ATOM 1259 N N . VAL A 1 173 ? -5.859 -3.043 -6.163 1.00 93.50 173 VAL A N 1
ATOM 1260 C CA . VAL A 1 173 ? -5.049 -3.148 -4.947 1.00 93.50 173 VAL A CA 1
ATOM 1261 C C . VAL A 1 173 ? -5.482 -2.021 -4.019 1.00 93.50 173 VAL A C 1
ATOM 1263 O O . VAL A 1 173 ? -5.972 -1.006 -4.491 1.00 93.50 173 VAL A O 1
ATOM 1266 N N . GLU A 1 174 ? -5.323 -2.179 -2.720 1.00 92.19 174 GLU A N 1
ATOM 1267 C CA . GLU A 1 174 ? -5.683 -1.185 -1.715 1.00 92.19 174 GLU A CA 1
ATOM 1268 C C . GLU A 1 174 ? -4.437 -0.721 -0.959 1.00 92.19 174 GLU A C 1
ATOM 1270 O O . GLU A 1 174 ? -3.408 -1.404 -0.915 1.00 92.19 174 GLU A O 1
ATOM 1275 N N . CYS A 1 175 ? -4.538 0.426 -0.287 1.00 93.62 175 CYS A N 1
ATOM 1276 C CA . CYS A 1 175 ? -3.483 0.916 0.603 1.00 93.62 175 CYS A CA 1
ATOM 1277 C C . CYS A 1 175 ? -3.055 -0.161 1.615 1.00 93.62 175 CYS A C 1
ATOM 1279 O O . CYS A 1 175 ? -1.863 -0.320 1.908 1.00 93.62 175 CYS A O 1
ATOM 1281 N N . THR A 1 176 ? -4.039 -0.909 2.129 1.00 93.31 176 THR A N 1
ATOM 1282 C CA . THR A 1 176 ? -3.830 -1.915 3.169 1.00 93.31 176 THR A CA 1
ATOM 1283 C C . THR A 1 176 ? -3.289 -3.264 2.688 1.00 93.31 176 THR A C 1
ATOM 1285 O O . THR A 1 176 ? -2.927 -4.092 3.519 1.00 93.31 176 THR A O 1
ATOM 1288 N N . ASP A 1 177 ? -3.147 -3.464 1.374 1.00 94.69 177 ASP A N 1
ATOM 1289 C CA . ASP A 1 177 ? -2.485 -4.652 0.812 1.00 94.69 177 ASP A CA 1
ATOM 1290 C C . ASP A 1 177 ? -0.948 -4.543 0.909 1.00 94.69 177 ASP A C 1
ATOM 1292 O O . ASP A 1 177 ? -0.236 -5.545 0.896 1.00 94.69 177 ASP A O 1
ATOM 1296 N N . CYS A 1 178 ? -0.426 -3.316 1.041 1.00 95.94 178 CYS A N 1
ATOM 1297 C CA . CYS A 1 178 ? 1.006 -3.029 1.187 1.00 95.94 178 CYS A CA 1
ATOM 1298 C C . CYS A 1 178 ? 1.368 -2.512 2.583 1.00 95.94 178 CYS A C 1
ATOM 1300 O O . CYS A 1 178 ? 2.467 -2.766 3.079 1.00 95.94 178 CYS A O 1
ATOM 1302 N N . HIS A 1 179 ? 0.468 -1.756 3.212 1.00 95.69 179 HIS A N 1
ATOM 1303 C CA . HIS A 1 179 ? 0.683 -1.105 4.499 1.00 95.69 179 HIS A CA 1
ATOM 1304 C C . HIS A 1 179 ? -0.303 -1.620 5.540 1.00 95.69 179 HIS A C 1
ATOM 1306 O O . HIS A 1 179 ? -1.444 -1.916 5.234 1.00 95.69 179 HIS A O 1
ATOM 1312 N N . ASN A 1 180 ? 0.086 -1.642 6.809 1.00 94.62 180 ASN A N 1
ATOM 1313 C CA . ASN A 1 180 ? -0.870 -1.904 7.880 1.00 94.62 180 ASN A CA 1
ATOM 1314 C C . ASN A 1 180 ? -0.737 -0.822 8.951 1.00 94.62 180 ASN A C 1
ATOM 1316 O O . ASN A 1 180 ? 0.326 -0.726 9.574 1.00 94.62 180 ASN A O 1
ATOM 1320 N N . PRO A 1 181 ? -1.782 -0.010 9.194 1.00 94.12 181 PRO A N 1
ATOM 1321 C CA . PRO A 1 181 ? -1.713 1.078 10.161 1.00 94.12 181 PRO A CA 1
ATOM 1322 C C . PRO A 1 181 ? -1.510 0.584 11.599 1.00 94.12 181 PRO A C 1
ATOM 1324 O O . PRO A 1 181 ? -1.015 1.356 12.419 1.00 94.12 181 PRO A O 1
ATOM 1327 N N . HIS A 1 182 ? -1.827 -0.685 11.882 1.00 94.44 182 HIS A N 1
ATOM 1328 C CA . HIS A 1 182 ? -1.694 -1.325 13.188 1.00 94.44 182 HIS A CA 1
ATOM 1329 C C . HIS A 1 182 ? -0.332 -1.978 13.440 1.00 94.44 182 HIS A C 1
ATOM 1331 O O . HIS A 1 182 ? -0.025 -2.301 14.587 1.00 94.44 182 HIS A O 1
ATOM 1337 N N . ALA A 1 183 ? 0.479 -2.194 12.402 1.00 94.56 183 ALA A N 1
ATOM 1338 C CA . ALA A 1 183 ? 1.730 -2.948 12.515 1.00 94.56 183 ALA A CA 1
ATOM 1339 C C . ALA A 1 183 ? 2.939 -2.229 11.902 1.00 94.56 183 ALA A C 1
ATOM 1341 O O . ALA A 1 183 ? 4.030 -2.248 12.474 1.00 94.56 183 ALA A O 1
ATOM 1342 N N . GLY A 1 184 ? 2.754 -1.569 10.758 1.00 93.94 184 GLY A N 1
ATOM 1343 C CA . GLY A 1 184 ? 3.816 -0.867 10.048 1.00 93.94 184 GLY A CA 1
ATOM 1344 C C . GLY A 1 184 ? 4.368 0.324 10.835 1.00 93.94 184 GLY A C 1
ATOM 1345 O O . GLY A 1 184 ? 3.651 1.033 11.551 1.00 93.94 184 GLY A O 1
ATOM 1346 N N . ASN A 1 185 ? 5.666 0.577 10.673 1.00 92.94 185 ASN A N 1
ATOM 1347 C CA . ASN A 1 185 ? 6.336 1.751 11.232 1.00 92.94 185 ASN A CA 1
ATOM 1348 C C . ASN A 1 185 ? 7.262 2.436 10.215 1.00 92.94 185 ASN A C 1
ATOM 1350 O O . ASN A 1 185 ? 7.369 2.008 9.073 1.00 92.94 185 ASN A O 1
ATOM 1354 N N . HIS A 1 186 ? 7.933 3.524 10.608 1.00 90.06 186 HIS A N 1
ATOM 1355 C CA . HIS A 1 186 ? 8.785 4.298 9.687 1.00 90.06 186 HIS A CA 1
ATOM 1356 C C . HIS A 1 186 ? 9.965 3.509 9.129 1.00 90.06 186 HIS A C 1
ATOM 1358 O O . HIS A 1 186 ? 10.404 3.774 8.014 1.00 90.06 186 HIS A O 1
ATOM 1364 N N . GLN A 1 187 ? 10.492 2.559 9.896 1.00 92.12 187 GLN A N 1
ATOM 1365 C CA . GLN A 1 187 ? 11.615 1.725 9.486 1.00 92.12 187 GLN A CA 1
ATOM 1366 C C . GLN A 1 187 ? 11.157 0.542 8.630 1.00 92.12 187 GLN A C 1
ATOM 1368 O O . GLN A 1 187 ? 11.885 0.113 7.739 1.00 92.12 187 GLN A O 1
ATOM 1373 N N . LYS A 1 188 ? 9.968 0.008 8.915 1.00 95.00 188 LYS A N 1
ATOM 1374 C CA . LYS A 1 188 ? 9.353 -1.125 8.222 1.00 95.00 188 LYS A CA 1
ATOM 1375 C C . LYS A 1 188 ? 7.880 -0.811 7.941 1.00 95.00 188 LYS A C 1
ATOM 1377 O O . LYS A 1 188 ? 7.006 -1.244 8.694 1.00 95.00 188 LYS A O 1
ATOM 1382 N N . PRO A 1 189 ? 7.599 -0.004 6.905 1.00 94.69 189 PRO A N 1
ATOM 1383 C CA . PRO A 1 189 ? 6.239 0.451 6.624 1.00 94.69 189 PRO A CA 1
ATOM 1384 C C . PRO A 1 189 ? 5.395 -0.603 5.904 1.00 94.69 189 PRO A C 1
ATOM 1386 O O . PRO A 1 189 ? 4.179 -0.445 5.826 1.00 94.69 189 PRO A O 1
ATOM 1389 N N . LEU A 1 190 ? 6.038 -1.633 5.352 1.00 96.56 190 LEU A N 1
ATOM 1390 C CA . LEU A 1 190 ? 5.397 -2.675 4.564 1.00 96.56 190 LEU A CA 1
ATOM 1391 C C . LEU A 1 190 ? 4.983 -3.857 5.443 1.00 96.56 190 LEU A C 1
ATOM 1393 O O . LEU A 1 190 ? 5.650 -4.170 6.434 1.00 96.56 190 LEU A O 1
ATOM 1397 N N . ILE A 1 191 ? 3.912 -4.525 5.043 1.00 95.75 191 ILE A N 1
ATOM 1398 C CA . ILE A 1 191 ? 3.475 -5.824 5.570 1.00 95.75 191 ILE A CA 1
ATOM 1399 C C . ILE A 1 191 ? 3.754 -6.950 4.583 1.00 95.75 191 ILE A C 1
ATOM 1401 O O . ILE A 1 191 ? 4.072 -6.679 3.430 1.00 95.75 191 ILE A O 1
ATOM 1405 N N . ASP A 1 192 ? 3.667 -8.201 5.035 1.00 95.38 192 ASP A N 1
ATOM 1406 C CA . ASP A 1 192 ? 3.615 -9.342 4.120 1.00 95.38 192 ASP A CA 1
ATOM 1407 C C . ASP A 1 192 ? 2.232 -9.387 3.438 1.00 95.38 192 ASP A C 1
ATOM 1409 O O . ASP A 1 192 ? 1.234 -9.564 4.138 1.00 95.38 192 ASP A O 1
ATOM 1413 N N . PRO A 1 193 ? 2.138 -9.231 2.104 1.00 94.88 193 PRO A N 1
ATOM 1414 C CA . PRO A 1 193 ? 0.863 -9.298 1.390 1.00 94.88 193 PRO A CA 1
ATOM 1415 C C . PRO A 1 193 ? 0.131 -10.646 1.522 1.00 94.88 193 PRO A C 1
ATOM 1417 O O . PRO A 1 193 ? -1.092 -10.681 1.402 1.00 94.88 193 PRO A O 1
ATOM 1420 N N . ASP A 1 194 ? 0.845 -11.745 1.798 1.00 91.94 194 ASP A N 1
ATOM 1421 C CA . ASP A 1 194 ? 0.238 -13.062 2.050 1.00 91.94 194 ASP A CA 1
ATOM 1422 C C . ASP A 1 194 ? -0.249 -13.210 3.503 1.00 91.94 194 ASP A C 1
ATOM 1424 O O . ASP A 1 194 ? -1.172 -13.974 3.794 1.00 91.94 194 ASP A O 1
ATOM 1428 N N . GLU A 1 195 ? 0.366 -12.468 4.428 1.00 91.38 195 GLU A N 1
ATOM 1429 C CA . GLU A 1 195 ? 0.089 -12.492 5.866 1.00 91.38 195 GLU A CA 1
ATOM 1430 C C . GLU A 1 195 ? -0.031 -11.053 6.407 1.00 91.38 195 GLU A C 1
ATOM 1432 O O . GLU A 1 195 ? 0.849 -10.581 7.131 1.00 91.38 195 GLU A O 1
ATOM 1437 N N . PRO A 1 196 ? -1.136 -10.330 6.124 1.00 87.88 196 PRO A N 1
ATOM 1438 C CA . PRO A 1 196 ? -1.208 -8.865 6.249 1.00 87.88 196 PRO A CA 1
ATOM 1439 C C . PRO A 1 196 ? -1.134 -8.309 7.681 1.00 87.88 196 PRO A C 1
ATOM 1441 O O . PRO A 1 196 ? -1.147 -7.097 7.895 1.00 87.88 196 PRO A O 1
ATOM 1444 N N . H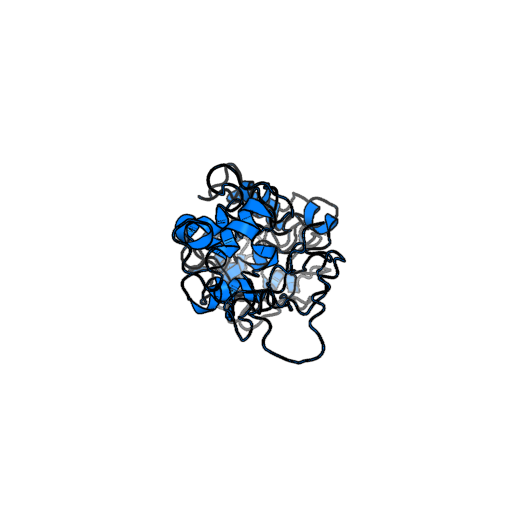IS A 1 197 ? -1.052 -9.183 8.682 1.00 85.94 197 HIS A N 1
ATOM 1445 C CA . HIS A 1 197 ? -0.837 -8.845 10.088 1.00 85.94 197 HIS A CA 1
ATOM 1446 C C . HIS A 1 197 ? 0.652 -8.855 10.482 1.00 85.94 197 HIS A C 1
ATOM 1448 O O . HIS A 1 197 ? 1.008 -8.391 11.566 1.00 85.94 197 HIS A O 1
ATOM 1454 N N . LEU A 1 198 ? 1.531 -9.355 9.610 1.00 90.81 198 LEU A N 1
ATOM 1455 C CA . LEU A 1 198 ? 2.969 -9.418 9.829 1.00 90.81 198 LEU A CA 1
ATOM 1456 C C . LEU A 1 198 ? 3.673 -8.267 9.117 1.00 90.81 198 LEU A C 1
ATOM 1458 O O . LEU A 1 198 ? 3.448 -7.990 7.941 1.00 90.81 198 LEU A O 1
ATOM 1462 N N . VAL A 1 199 ? 4.581 -7.609 9.834 1.00 94.88 199 VAL A N 1
ATOM 1463 C CA . VAL A 1 199 ? 5.482 -6.612 9.249 1.00 94.88 199 VAL A CA 1
ATOM 1464 C C . VAL A 1 199 ? 6.461 -7.309 8.309 1.00 94.88 199 VAL A C 1
ATOM 1466 O O . VAL A 1 199 ? 7.105 -8.286 8.694 1.00 94.88 199 VAL A O 1
ATOM 1469 N N . TRP A 1 200 ? 6.645 -6.764 7.110 1.00 96.88 200 TRP A N 1
ATOM 1470 C CA . TRP A 1 200 ? 7.590 -7.292 6.138 1.00 96.88 200 TRP A CA 1
ATOM 1471 C C . TRP A 1 200 ? 9.031 -7.203 6.654 1.00 96.88 200 TRP A C 1
ATOM 1473 O O . TRP A 1 200 ? 9.501 -6.149 7.100 1.00 96.88 200 TRP A O 1
ATOM 1483 N N . THR A 1 201 ? 9.765 -8.313 6.577 1.00 95.50 201 THR A N 1
ATOM 1484 C CA . THR A 1 201 ? 11.182 -8.374 6.977 1.00 95.50 201 THR A CA 1
ATOM 1485 C C . THR A 1 201 ? 12.134 -8.732 5.842 1.00 95.50 201 THR A C 1
ATOM 1487 O O . THR A 1 201 ? 13.344 -8.749 6.070 1.00 95.50 201 THR A O 1
ATOM 1490 N N . GLY A 1 202 ? 11.608 -9.045 4.657 1.00 94.62 202 GLY A N 1
ATOM 1491 C CA . GLY A 1 202 ? 12.405 -9.336 3.469 1.00 94.62 202 GLY A CA 1
ATOM 1492 C C . GLY A 1 202 ? 12.964 -8.075 2.807 1.00 94.62 202 GLY A C 1
ATOM 1493 O O . GLY A 1 202 ? 12.849 -6.961 3.323 1.00 94.62 202 GLY A O 1
ATOM 1494 N N . ASN A 1 203 ? 13.574 -8.248 1.637 1.00 94.12 203 ASN A N 1
ATOM 1495 C CA . ASN A 1 203 ? 13.985 -7.123 0.795 1.00 94.12 203 ASN A CA 1
ATOM 1496 C C . ASN A 1 203 ? 12.821 -6.648 -0.100 1.00 94.12 203 ASN A C 1
ATOM 1498 O O . ASN A 1 203 ? 11.754 -7.257 -0.128 1.00 94.12 203 ASN A O 1
ATOM 1502 N N . GLU A 1 204 ? 13.013 -5.531 -0.800 1.00 94.69 204 GLU A N 1
ATOM 1503 C CA . GLU A 1 204 ? 11.986 -4.930 -1.662 1.00 94.69 204 GLU A CA 1
ATOM 1504 C C . GLU A 1 204 ? 11.641 -5.800 -2.881 1.00 94.69 204 GLU A C 1
ATOM 1506 O O . GLU A 1 204 ? 10.476 -5.877 -3.256 1.00 94.69 204 GLU A O 1
ATOM 1511 N N . VAL A 1 205 ? 12.619 -6.494 -3.474 1.00 94.94 205 VAL A N 1
ATOM 1512 C CA . VAL A 1 205 ? 12.373 -7.387 -4.619 1.00 94.94 205 VAL A CA 1
ATOM 1513 C C . VAL A 1 205 ? 11.439 -8.518 -4.207 1.00 94.94 205 VAL A C 1
ATOM 1515 O O . VAL A 1 205 ? 10.414 -8.733 -4.848 1.00 94.94 205 VAL A O 1
ATOM 1518 N N . ASP A 1 206 ? 11.756 -9.192 -3.104 1.00 95.88 206 ASP A N 1
ATOM 1519 C CA . ASP A 1 206 ? 10.939 -10.277 -2.566 1.00 95.88 206 ASP A CA 1
ATOM 1520 C C . ASP A 1 206 ? 9.528 -9.785 -2.198 1.00 95.88 206 ASP A C 1
ATOM 1522 O O . ASP A 1 206 ? 8.564 -10.515 -2.407 1.00 95.88 206 ASP A O 1
ATOM 1526 N N . PHE A 1 207 ? 9.390 -8.540 -1.718 1.00 97.12 207 PHE A N 1
ATOM 1527 C CA . PHE A 1 207 ? 8.090 -7.926 -1.428 1.00 97.12 207 PHE A CA 1
ATOM 1528 C C . PHE A 1 207 ? 7.259 -7.759 -2.698 1.00 97.12 207 PHE A C 1
ATOM 1530 O O . PHE A 1 207 ? 6.134 -8.246 -2.773 1.00 97.12 207 PHE A O 1
ATOM 1537 N N . CYS A 1 208 ? 7.812 -7.098 -3.719 1.00 96.81 208 CYS A N 1
ATOM 1538 C CA . CYS A 1 208 ? 7.097 -6.861 -4.971 1.00 96.81 208 CYS A CA 1
ATOM 1539 C C . CYS A 1 208 ? 6.705 -8.180 -5.649 1.00 96.81 208 CYS A C 1
ATOM 1541 O O . CYS A 1 208 ? 5.618 -8.289 -6.220 1.00 96.81 208 CYS A O 1
ATOM 1543 N N . LEU A 1 209 ? 7.568 -9.196 -5.567 1.00 95.62 209 LEU A N 1
ATOM 1544 C CA . LEU A 1 209 ? 7.306 -10.507 -6.148 1.00 95.62 209 LEU A CA 1
ATOM 1545 C C . LEU A 1 209 ? 6.187 -11.280 -5.445 1.00 95.62 209 LEU A C 1
ATOM 1547 O O . LEU A 1 209 ? 5.642 -12.165 -6.085 1.00 95.62 209 LEU A O 1
ATOM 1551 N N . ARG A 1 210 ? 5.760 -10.918 -4.225 1.00 96.44 210 ARG A N 1
ATOM 1552 C CA . ARG A 1 210 ? 4.563 -11.526 -3.609 1.00 96.44 210 ARG A CA 1
ATOM 1553 C C . ARG A 1 210 ? 3.307 -11.347 -4.452 1.00 96.44 210 ARG A C 1
ATOM 1555 O O . ARG A 1 210 ? 2.479 -12.238 -4.505 1.00 96.44 210 ARG A O 1
ATOM 1562 N N . CYS A 1 211 ? 3.183 -10.212 -5.137 1.00 96.56 211 CYS A N 1
ATOM 1563 C CA . CYS A 1 211 ? 2.084 -9.977 -6.072 1.00 96.56 211 CYS A CA 1
ATOM 1564 C C . CYS A 1 211 ? 2.496 -10.291 -7.515 1.00 96.56 211 CYS A C 1
ATOM 1566 O O . CYS A 1 211 ? 1.698 -10.762 -8.320 1.00 96.56 211 CYS A O 1
ATOM 1568 N N . HIS A 1 212 ? 3.750 -10.014 -7.867 1.00 94.62 212 HIS A N 1
ATOM 1569 C CA . HIS A 1 212 ? 4.254 -10.111 -9.233 1.00 94.62 212 HIS A CA 1
ATOM 1570 C C . HIS A 1 212 ? 4.885 -11.473 -9.570 1.00 94.62 212 HIS A C 1
ATOM 1572 O O . HIS A 1 212 ? 5.765 -11.533 -10.422 1.00 94.62 212 HIS A O 1
ATOM 1578 N N . ASP A 1 213 ? 4.468 -12.576 -8.957 1.00 92.75 213 ASP A N 1
ATOM 1579 C CA . ASP A 1 213 ? 4.962 -13.930 -9.269 1.00 92.75 213 ASP A CA 1
ATOM 1580 C C . ASP A 1 213 ? 4.012 -14.760 -10.152 1.00 92.75 213 ASP A C 1
ATOM 1582 O O . ASP A 1 213 ? 4.290 -15.922 -10.452 1.00 92.75 213 ASP A O 1
ATOM 1586 N N . GLY A 1 214 ? 2.893 -14.166 -10.573 1.00 90.50 214 GLY A N 1
ATOM 1587 C CA . GLY A 1 214 ? 1.849 -14.848 -11.338 1.00 90.50 214 GLY A CA 1
ATOM 1588 C C . GLY A 1 214 ? 0.654 -15.306 -10.497 1.00 90.50 214 GLY A C 1
ATOM 1589 O O . GLY A 1 214 ? -0.374 -15.657 -11.083 1.00 90.50 214 GLY A O 1
ATOM 1590 N N . ALA A 1 215 ? 0.745 -15.255 -9.166 1.00 93.81 215 ALA A N 1
ATOM 1591 C CA . ALA A 1 215 ? -0.289 -15.682 -8.231 1.00 93.81 215 ALA A CA 1
ATOM 1592 C C . ALA A 1 215 ? -0.508 -14.622 -7.129 1.00 93.81 215 ALA A C 1
ATOM 1594 O O . ALA A 1 215 ? -0.086 -14.831 -5.996 1.00 93.81 215 ALA A O 1
ATOM 1595 N N . PRO A 1 216 ? -1.185 -13.493 -7.435 1.00 94.62 216 PRO A N 1
ATOM 1596 C CA . PRO A 1 216 ? -1.382 -12.427 -6.457 1.00 94.62 216 PRO A CA 1
ATOM 1597 C C . PRO A 1 216 ? -2.103 -12.908 -5.183 1.00 94.62 216 PRO A C 1
ATOM 1599 O O . PRO A 1 216 ? -2.982 -13.776 -5.275 1.00 94.62 216 PRO A O 1
ATOM 1602 N N . PRO A 1 217 ? -1.813 -12.288 -4.022 1.00 95.12 217 PRO A N 1
ATOM 1603 C CA . PRO A 1 217 ? -2.522 -12.541 -2.776 1.00 95.12 217 PRO A CA 1
ATOM 1604 C C . PRO A 1 217 ? -4.017 -12.226 -2.882 1.00 95.12 217 PRO A C 1
ATOM 1606 O O . PRO A 1 217 ? -4.485 -11.516 -3.779 1.00 95.12 217 PRO A O 1
ATOM 1609 N N . ALA A 1 218 ? -4.791 -12.732 -1.922 1.00 91.88 218 ALA A N 1
ATOM 1610 C CA . ALA A 1 218 ? -6.227 -12.486 -1.870 1.00 91.88 218 ALA A CA 1
ATOM 1611 C C . ALA A 1 218 ? -6.540 -10.979 -1.798 1.00 91.88 218 ALA A C 1
ATOM 1613 O O . ALA A 1 218 ? -6.012 -10.267 -0.955 1.00 91.88 218 ALA A O 1
ATOM 1614 N N . GLY A 1 219 ? -7.445 -10.508 -2.661 1.00 89.38 219 GLY A N 1
ATOM 1615 C CA . GLY A 1 219 ? -7.854 -9.098 -2.724 1.00 89.38 219 GLY A CA 1
ATOM 1616 C C . GLY A 1 219 ? -7.109 -8.270 -3.774 1.00 89.38 219 GLY A C 1
ATOM 1617 O O . GLY A 1 219 ? -7.683 -7.293 -4.265 1.00 89.38 219 GLY A O 1
ATOM 1618 N N . VAL A 1 220 ? -5.918 -8.709 -4.194 1.00 94.56 220 VAL A N 1
ATOM 1619 C CA . VAL A 1 220 ? -5.149 -8.097 -5.283 1.00 94.56 220 VAL A CA 1
ATOM 1620 C C . VAL A 1 220 ? -5.557 -8.721 -6.619 1.00 94.56 220 VAL A C 1
ATOM 1622 O O . VAL A 1 220 ? -5.597 -9.941 -6.777 1.00 94.56 220 VAL A O 1
ATOM 1625 N N . ILE A 1 221 ? -5.871 -7.883 -7.604 1.00 94.94 221 ILE A N 1
ATOM 1626 C CA . ILE A 1 221 ? -6.293 -8.298 -8.946 1.00 94.94 221 ILE A CA 1
ATOM 1627 C C . ILE A 1 221 ? -5.473 -7.519 -9.969 1.00 94.94 221 ILE A C 1
ATOM 1629 O O . ILE A 1 221 ? -5.403 -6.295 -9.922 1.00 94.94 221 ILE A O 1
ATOM 1633 N N . PHE A 1 222 ? -4.868 -8.206 -10.934 1.00 92.25 222 PHE A N 1
ATOM 1634 C CA . PHE A 1 222 ? -4.231 -7.524 -12.061 1.00 92.25 222 PHE A CA 1
ATOM 1635 C C . PHE A 1 222 ? -5.242 -7.239 -13.178 1.00 92.25 222 PHE A C 1
ATOM 1637 O O . PHE A 1 222 ? -6.125 -8.068 -13.419 1.00 92.25 222 PHE A O 1
ATOM 1644 N N . PRO A 1 223 ? -5.094 -6.119 -13.909 1.00 87.88 223 PRO A N 1
ATOM 1645 C CA . PRO A 1 223 ? -5.892 -5.854 -15.099 1.00 87.88 223 PRO A CA 1
ATOM 1646 C C . PRO A 1 223 ? -5.812 -7.005 -16.107 1.00 87.88 223 PRO A C 1
ATOM 1648 O O . PRO A 1 223 ? -4.754 -7.610 -16.309 1.00 87.88 223 PRO A O 1
ATOM 1651 N N . SER A 1 224 ? -6.920 -7.262 -16.808 1.00 81.50 224 SER A N 1
ATOM 1652 C CA . SER A 1 224 ? -6.996 -8.321 -17.832 1.00 81.50 224 SER A CA 1
ATOM 1653 C C . SER A 1 224 ? -6.015 -8.124 -18.999 1.00 81.50 224 SER A C 1
ATOM 1655 O O . SER A 1 224 ? -5.636 -9.083 -19.674 1.00 81.50 224 SER A O 1
ATOM 1657 N N . THR A 1 225 ? -5.569 -6.886 -19.215 1.00 76.81 225 THR A N 1
ATOM 1658 C CA . THR A 1 225 ? -4.523 -6.521 -20.169 1.00 76.81 225 THR A CA 1
ATOM 1659 C C . THR A 1 225 ? -3.419 -5.756 -19.456 1.00 76.81 225 THR A C 1
ATOM 1661 O O . THR A 1 225 ? -3.675 -4.710 -18.869 1.00 76.81 225 THR A O 1
ATOM 1664 N N . SER A 1 226 ? -2.180 -6.235 -19.558 1.00 71.69 226 SER A N 1
ATOM 1665 C CA . SER A 1 226 ? -1.005 -5.555 -19.008 1.00 71.69 226 SER A CA 1
ATOM 1666 C C . SER A 1 226 ? -0.030 -5.206 -20.141 1.00 71.69 226 SER A C 1
ATOM 1668 O O . SER A 1 226 ? 0.319 -6.097 -20.926 1.00 71.69 226 SER A O 1
ATOM 1670 N N . PRO A 1 227 ? 0.395 -3.935 -20.282 1.00 67.88 227 PRO A N 1
ATOM 1671 C CA . PRO A 1 227 ? 1.358 -3.544 -21.307 1.00 67.88 227 PRO A CA 1
ATOM 1672 C C . PRO A 1 227 ? 2.742 -4.183 -21.075 1.00 67.88 227 PRO A C 1
ATOM 1674 O O . PRO A 1 227 ? 3.096 -4.598 -19.971 1.00 67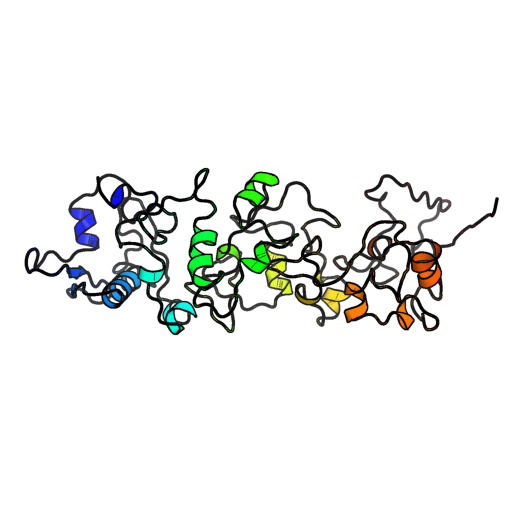.88 227 PRO A O 1
ATOM 1677 N N . GLY A 1 228 ? 3.556 -4.263 -22.133 1.00 70.00 228 GLY A N 1
ATOM 1678 C CA . GLY A 1 228 ? 4.935 -4.761 -22.059 1.00 70.00 228 GLY A CA 1
ATOM 1679 C C . GLY A 1 228 ? 5.056 -6.274 -21.810 1.00 70.00 228 GLY A C 1
ATOM 1680 O O . GLY A 1 228 ? 4.467 -7.101 -22.520 1.00 70.00 228 GLY A O 1
ATOM 1681 N N . THR A 1 229 ? 5.874 -6.663 -20.823 1.00 72.12 229 THR A N 1
ATOM 1682 C CA . THR A 1 229 ? 6.164 -8.078 -20.507 1.00 72.12 229 THR A CA 1
ATOM 1683 C C . THR A 1 229 ? 5.155 -8.718 -19.542 1.00 72.12 229 THR A C 1
ATOM 1685 O O . THR A 1 229 ? 5.368 -9.844 -19.112 1.00 72.12 229 THR A O 1
ATOM 1688 N N . GLY A 1 230 ? 4.033 -8.050 -19.237 1.00 83.06 230 GLY A N 1
ATOM 1689 C CA . GLY A 1 230 ? 2.973 -8.551 -18.345 1.00 83.06 230 GLY A CA 1
ATOM 1690 C C . GLY A 1 230 ? 3.193 -8.187 -16.873 1.00 83.06 230 GLY A C 1
ATOM 1691 O O . GLY A 1 230 ? 4.096 -7.410 -16.570 1.00 83.06 230 GLY A O 1
ATOM 1692 N N . TYR A 1 231 ? 2.399 -8.746 -15.955 1.00 88.00 231 TYR A N 1
ATOM 1693 C CA . TYR A 1 231 ? 2.545 -8.502 -14.510 1.00 88.00 231 TYR A CA 1
ATOM 1694 C C . TYR A 1 231 ? 3.423 -9.537 -13.799 1.00 88.00 231 TYR A C 1
ATOM 1696 O O . TYR A 1 231 ? 4.015 -9.201 -12.782 1.00 88.00 231 TYR A O 1
ATOM 1704 N N . ASP A 1 232 ? 3.543 -10.755 -14.333 1.00 90.81 232 ASP A N 1
ATOM 1705 C CA . ASP A 1 232 ? 4.446 -11.772 -13.792 1.00 90.81 232 ASP A CA 1
ATOM 1706 C C . ASP A 1 232 ? 5.908 -11.360 -14.052 1.00 90.81 232 ASP A C 1
ATOM 1708 O O . ASP A 1 232 ? 6.331 -11.099 -15.187 1.00 90.81 232 ASP A O 1
ATOM 1712 N N . LYS A 1 233 ? 6.651 -11.240 -12.956 1.00 91.31 233 LYS A N 1
ATOM 1713 C CA . LYS A 1 233 ? 8.067 -10.898 -12.825 1.00 91.31 233 LYS A CA 1
ATOM 1714 C C . LYS A 1 233 ? 8.814 -11.940 -12.000 1.00 91.31 233 LYS A C 1
ATOM 1716 O O . LYS A 1 233 ? 9.953 -11.681 -11.627 1.00 91.31 233 LYS A O 1
ATOM 1721 N N . SER A 1 234 ? 8.251 -13.128 -11.777 1.00 90.25 234 SER A N 1
ATOM 1722 C CA . SER A 1 234 ? 8.890 -14.239 -11.048 1.00 90.25 234 SER A CA 1
ATOM 1723 C C . SER A 1 234 ? 10.312 -14.542 -11.542 1.00 90.25 234 SER A C 1
ATOM 1725 O O . SER A 1 234 ? 11.197 -14.909 -10.767 1.00 90.25 234 SER A O 1
ATOM 1727 N N . ARG A 1 235 ? 10.570 -14.315 -12.837 1.00 89.25 235 ARG A N 1
ATOM 1728 C CA . ARG A 1 235 ? 11.881 -14.495 -13.478 1.00 89.25 235 ARG A CA 1
ATOM 1729 C C . ARG A 1 235 ? 12.922 -13.434 -13.118 1.00 89.25 235 ARG A C 1
ATOM 1731 O O . ARG A 1 235 ? 14.105 -13.681 -13.364 1.00 89.25 235 ARG A O 1
ATOM 1738 N N . PHE A 1 236 ? 12.535 -12.311 -12.509 1.00 90.44 236 PHE A N 1
ATOM 1739 C CA . PHE A 1 236 ? 13.439 -11.202 -12.190 1.00 90.44 236 PHE A CA 1
ATOM 1740 C C . PHE A 1 236 ? 14.588 -11.654 -11.294 1.00 90.44 236 PHE A C 1
ATOM 1742 O O . PHE A 1 236 ? 15.734 -11.302 -11.563 1.00 90.44 236 PHE A O 1
ATOM 1749 N N . SER A 1 237 ? 14.307 -12.504 -10.303 1.00 89.31 237 SER A N 1
ATOM 1750 C CA . SER A 1 237 ? 15.309 -13.082 -9.393 1.00 89.31 237 SER A CA 1
ATOM 1751 C C . SER A 1 237 ? 16.438 -13.828 -10.123 1.00 89.31 237 SER A C 1
ATOM 1753 O O . SER A 1 237 ? 17.575 -13.850 -9.658 1.00 89.31 237 SER A O 1
ATOM 1755 N N . SER A 1 238 ? 16.144 -14.392 -11.299 1.00 85.88 238 SER A N 1
ATOM 1756 C CA . SER A 1 238 ? 17.103 -15.087 -12.169 1.00 85.88 238 SER A CA 1
ATOM 1757 C C . SER A 1 238 ? 17.690 -14.216 -13.289 1.00 85.88 238 SER A C 1
ATOM 1759 O O . SER A 1 238 ? 18.538 -14.681 -14.055 1.00 85.88 238 SER A O 1
ATOM 1761 N N . SER A 1 239 ? 17.237 -12.967 -13.421 1.00 85.31 239 SER A N 1
ATOM 1762 C CA . SER A 1 239 ? 17.749 -12.017 -14.412 1.00 85.31 239 SER A CA 1
ATOM 1763 C C . SER A 1 239 ? 19.143 -11.510 -14.047 1.00 85.31 239 SER A C 1
ATOM 1765 O O . SER A 1 239 ? 19.580 -11.598 -12.901 1.00 85.31 239 SER A O 1
ATOM 1767 N N . THR A 1 240 ? 19.839 -10.901 -15.009 1.00 84.44 240 THR A N 1
ATOM 1768 C CA . THR A 1 240 ? 21.129 -10.241 -14.749 1.00 84.44 240 THR A CA 1
ATOM 1769 C C . THR A 1 240 ? 21.018 -9.157 -13.667 1.00 84.44 240 THR A C 1
ATOM 1771 O O . THR A 1 240 ? 21.949 -8.999 -12.880 1.00 84.44 240 THR A O 1
ATOM 1774 N N . HIS A 1 241 ? 19.891 -8.435 -13.598 1.00 88.25 241 HIS A N 1
ATOM 1775 C CA . HIS A 1 241 ? 19.656 -7.413 -12.572 1.00 88.25 241 HIS A CA 1
ATOM 1776 C C . HIS A 1 241 ? 19.357 -8.029 -11.201 1.00 88.25 241 HIS A C 1
ATOM 1778 O O . HIS A 1 241 ? 19.932 -7.597 -10.207 1.00 88.25 241 HIS A O 1
ATOM 1784 N N . GLY A 1 242 ? 18.525 -9.073 -11.143 1.00 88.75 242 GLY A N 1
ATOM 1785 C CA . GLY A 1 242 ? 18.234 -9.772 -9.887 1.00 88.75 242 GLY A CA 1
ATOM 1786 C C . GLY A 1 242 ? 19.467 -10.472 -9.310 1.00 88.75 242 GLY A C 1
ATOM 1787 O O . GLY A 1 242 ? 19.748 -10.360 -8.119 1.00 88.75 242 GLY A O 1
ATOM 1788 N N . LEU A 1 243 ? 20.269 -11.118 -10.164 1.00 86.81 243 LEU A N 1
ATOM 1789 C CA . LEU A 1 243 ? 21.493 -11.818 -9.762 1.00 86.81 243 LEU A CA 1
ATOM 1790 C C . LEU A 1 243 ? 22.629 -10.878 -9.343 1.00 86.81 243 LEU A C 1
ATOM 1792 O O . LEU A 1 243 ? 23.514 -11.305 -8.600 1.00 86.81 243 LEU A O 1
ATOM 1796 N N . SER A 1 244 ? 22.645 -9.619 -9.801 1.00 84.25 244 SER A N 1
ATOM 1797 C CA . SER A 1 244 ? 23.666 -8.666 -9.352 1.00 84.25 244 SER A CA 1
ATOM 1798 C C . SER A 1 244 ? 23.495 -8.293 -7.878 1.00 84.25 244 SER A C 1
ATOM 1800 O O . SER A 1 244 ? 24.458 -7.849 -7.252 1.00 84.25 244 SER A O 1
ATOM 1802 N N . GLY A 1 245 ? 22.278 -8.440 -7.333 1.00 80.56 245 GLY A N 1
ATOM 1803 C CA . GLY A 1 245 ? 21.917 -8.053 -5.966 1.00 80.56 245 GLY A CA 1
ATOM 1804 C C . GLY A 1 245 ? 22.021 -6.548 -5.692 1.00 80.56 245 GLY A C 1
ATOM 1805 O O . GLY A 1 245 ? 21.899 -6.123 -4.547 1.00 80.56 245 GLY A O 1
ATOM 1806 N N . SER A 1 246 ? 22.281 -5.742 -6.725 1.00 84.94 246 SER A N 1
ATOM 1807 C CA . SER A 1 246 ? 22.524 -4.298 -6.631 1.00 84.94 246 SER A CA 1
ATOM 1808 C C . SER A 1 246 ? 21.403 -3.455 -7.231 1.00 84.94 246 SER A C 1
ATOM 1810 O O . SER A 1 246 ? 21.523 -2.234 -7.228 1.00 84.94 246 SER A O 1
ATOM 1812 N N . VAL A 1 247 ? 20.389 -4.096 -7.815 1.00 91.75 247 VAL A N 1
ATOM 1813 C CA . VAL A 1 247 ? 19.243 -3.442 -8.448 1.00 91.75 247 VAL A CA 1
ATOM 1814 C C . VAL A 1 247 ? 17.970 -3.968 -7.800 1.00 91.75 247 VAL A C 1
ATOM 1816 O O . VAL A 1 247 ? 17.741 -5.177 -7.755 1.00 91.75 247 VAL A O 1
ATOM 1819 N N . SER A 1 248 ? 17.155 -3.048 -7.309 1.00 94.38 248 SER A N 1
ATOM 1820 C CA . SER A 1 248 ? 15.821 -3.286 -6.777 1.00 94.38 248 SER A CA 1
ATOM 1821 C C . SER A 1 248 ? 14.750 -2.823 -7.767 1.00 94.38 248 SER A C 1
ATOM 1823 O O . SER A 1 248 ? 15.021 -2.102 -8.731 1.00 94.38 248 SER A O 1
ATOM 1825 N N . CYS A 1 249 ? 13.497 -3.197 -7.512 1.00 95.75 249 CYS A N 1
ATOM 1826 C CA . CYS A 1 249 ? 12.345 -2.720 -8.271 1.00 95.75 249 CYS A CA 1
ATOM 1827 C C . CYS A 1 249 ? 12.260 -1.182 -8.245 1.00 95.75 249 CYS A C 1
ATOM 1829 O O . CYS A 1 249 ? 12.045 -0.565 -9.291 1.00 95.75 249 CYS A O 1
ATOM 1831 N N . GLY A 1 250 ? 12.514 -0.566 -7.083 1.00 96.19 250 GLY A N 1
ATOM 1832 C CA . GLY A 1 250 ? 12.482 0.880 -6.854 1.00 96.19 250 GLY A CA 1
ATOM 1833 C C . GLY A 1 250 ? 13.494 1.711 -7.652 1.00 96.19 250 GLY A C 1
ATOM 1834 O O . GLY A 1 250 ? 13.284 2.908 -7.852 1.00 96.19 250 GLY A O 1
ATOM 1835 N N . ASP A 1 251 ? 14.563 1.100 -8.173 1.00 96.25 251 ASP A N 1
ATOM 1836 C CA . ASP A 1 251 ? 15.532 1.801 -9.032 1.00 96.25 251 ASP A CA 1
ATOM 1837 C C . ASP A 1 251 ? 14.922 2.138 -10.406 1.00 96.25 251 ASP A C 1
ATOM 1839 O O . ASP A 1 251 ? 15.242 3.153 -11.041 1.00 96.25 251 ASP A O 1
ATOM 1843 N N . CYS A 1 252 ? 13.993 1.292 -10.861 1.00 95.44 252 CYS A N 1
ATOM 1844 C CA . CYS A 1 252 ? 13.335 1.418 -12.157 1.00 95.44 252 CYS A CA 1
ATOM 1845 C C . CYS A 1 252 ? 11.873 1.863 -12.055 1.00 95.44 252 CYS A C 1
ATOM 1847 O O . CYS A 1 252 ? 11.389 2.540 -12.964 1.00 95.44 252 CYS A O 1
ATOM 1849 N N . HIS A 1 253 ? 11.180 1.529 -10.967 1.00 96.44 253 HIS A N 1
ATOM 1850 C CA . HIS A 1 253 ? 9.749 1.759 -10.781 1.00 96.44 253 HIS A CA 1
ATOM 1851 C C . HIS A 1 253 ? 9.444 2.583 -9.527 1.00 96.44 253 HIS A C 1
ATOM 1853 O O . HIS A 1 253 ? 10.194 2.600 -8.560 1.00 96.44 253 HIS A O 1
ATOM 1859 N N . LYS A 1 254 ? 8.304 3.273 -9.529 1.00 95.94 254 LYS A N 1
ATOM 1860 C CA . LYS A 1 254 ? 7.739 3.962 -8.368 1.00 95.94 254 LYS A CA 1
ATOM 1861 C C . LYS A 1 254 ? 6.487 3.227 -7.915 1.00 95.94 254 LYS A C 1
ATOM 1863 O O . LYS A 1 254 ? 5.505 3.228 -8.640 1.00 95.94 254 LYS A O 1
ATOM 1868 N N . ALA A 1 255 ? 6.488 2.667 -6.709 1.00 94.50 255 ALA A N 1
ATOM 1869 C CA . ALA A 1 255 ? 5.373 1.849 -6.222 1.00 94.50 255 ALA A CA 1
ATOM 1870 C C . ALA A 1 255 ? 4.014 2.581 -6.156 1.00 94.50 255 ALA A C 1
ATOM 1872 O O . ALA A 1 255 ? 2.979 1.945 -6.297 1.00 94.50 255 ALA A O 1
ATOM 1873 N N . HIS A 1 256 ? 4.006 3.904 -5.964 1.00 95.19 256 HIS A N 1
ATOM 1874 C CA . HIS A 1 256 ? 2.762 4.671 -5.811 1.00 95.19 256 HIS A CA 1
ATOM 1875 C C . HIS A 1 256 ? 2.308 5.357 -7.100 1.00 95.19 256 HIS A C 1
ATOM 1877 O O . HIS A 1 256 ? 1.119 5.417 -7.371 1.00 95.19 256 HIS A O 1
ATOM 1883 N N . GLY A 1 257 ? 3.241 5.851 -7.918 1.00 96.00 257 GLY A N 1
ATOM 1884 C CA . GLY A 1 257 ? 2.881 6.484 -9.179 1.00 96.00 257 GLY A CA 1
ATOM 1885 C C . GLY A 1 257 ? 4.027 7.179 -9.902 1.00 96.00 257 GLY A C 1
ATOM 1886 O O . GLY A 1 257 ? 5.062 7.530 -9.327 1.00 96.00 257 GLY A O 1
ATOM 1887 N N . SER A 1 258 ? 3.850 7.368 -11.207 1.00 96.44 258 SER A N 1
ATOM 1888 C CA . SER A 1 258 ? 4.791 8.042 -12.094 1.00 96.44 258 SER A CA 1
ATOM 1889 C C . SER A 1 258 ? 4.091 8.738 -13.259 1.00 96.44 258 SER A C 1
ATOM 1891 O O . SER A 1 258 ? 3.098 8.259 -13.795 1.00 96.44 258 SER A O 1
ATOM 1893 N N . ASN A 1 259 ? 4.694 9.827 -13.744 1.00 96.31 259 ASN A N 1
ATOM 1894 C CA . ASN A 1 259 ? 4.320 10.510 -14.992 1.00 96.31 259 ASN A CA 1
ATOM 1895 C C . ASN A 1 259 ? 4.728 9.739 -16.261 1.00 96.31 259 ASN A C 1
ATOM 1897 O O . ASN A 1 259 ? 4.836 10.311 -17.345 1.00 96.31 259 ASN A O 1
ATOM 1901 N N . ARG A 1 260 ? 5.056 8.458 -16.125 1.00 93.44 260 ARG A N 1
ATOM 1902 C CA . ARG A 1 260 ? 5.555 7.592 -17.189 1.00 93.44 260 ARG A CA 1
ATOM 1903 C C . ARG A 1 260 ? 4.856 6.261 -17.056 1.00 93.44 260 ARG A C 1
ATOM 1905 O O . ARG A 1 260 ? 4.702 5.806 -15.935 1.00 93.44 260 ARG A O 1
ATOM 1912 N N . GLU A 1 261 ? 4.510 5.647 -18.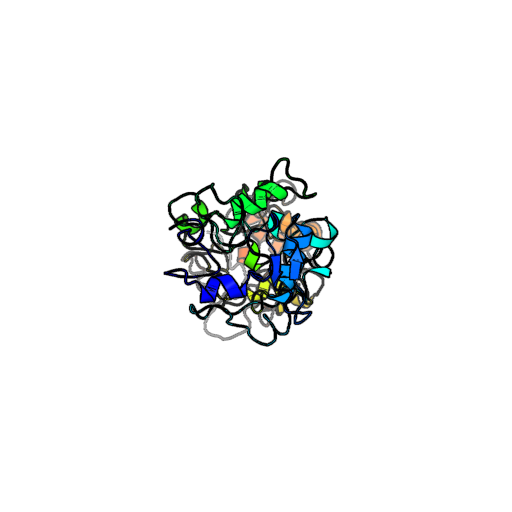179 1.00 90.12 261 GLU A N 1
ATOM 1913 C CA . GLU A 1 261 ? 3.874 4.328 -18.209 1.00 90.12 261 GLU A CA 1
ATOM 1914 C C . GLU A 1 261 ? 4.620 3.286 -17.356 1.00 90.12 261 GLU A C 1
ATOM 1916 O O . GLU A 1 261 ? 5.838 3.380 -17.150 1.00 90.12 261 GLU A O 1
ATOM 1921 N N . SER A 1 262 ? 3.887 2.273 -16.892 1.00 89.88 262 SER A N 1
ATOM 1922 C CA . SER A 1 262 ? 4.431 1.157 -16.106 1.00 89.88 262 SER A CA 1
ATOM 1923 C C . SER A 1 262 ? 5.270 1.611 -14.907 1.00 89.88 262 SER A C 1
ATOM 1925 O O . SER A 1 262 ? 6.302 1.012 -14.607 1.00 89.88 262 SER A O 1
ATOM 1927 N N . LEU A 1 263 ? 4.863 2.696 -14.239 1.00 94.25 263 LEU A N 1
ATOM 1928 C CA . LEU A 1 263 ? 5.481 3.203 -13.014 1.00 94.25 263 LEU A CA 1
ATOM 1929 C C . LEU A 1 263 ? 6.950 3.631 -13.151 1.00 94.25 263 LEU A C 1
ATOM 1931 O O . LEU A 1 263 ? 7.622 3.823 -12.142 1.00 94.25 263 LEU A O 1
ATOM 1935 N N . LYS A 1 264 ? 7.485 3.813 -14.363 1.00 94.69 264 LYS A N 1
ATOM 1936 C CA . LYS A 1 264 ? 8.929 4.038 -14.569 1.00 94.69 264 LYS A CA 1
ATOM 1937 C C . LYS A 1 264 ? 9.438 5.297 -13.856 1.00 94.69 264 LYS A C 1
ATOM 1939 O O . LYS A 1 264 ? 8.852 6.368 -14.004 1.00 94.69 264 LYS A O 1
ATOM 1944 N N . THR A 1 265 ? 10.572 5.227 -13.157 1.00 96.69 265 THR A N 1
ATOM 1945 C CA . THR A 1 265 ? 11.201 6.386 -12.486 1.00 96.69 265 THR A CA 1
ATOM 1946 C C . THR A 1 265 ? 11.686 7.431 -13.495 1.00 96.69 265 THR A C 1
ATOM 1948 O O . THR A 1 265 ? 11.594 8.636 -13.246 1.00 96.69 265 THR A O 1
ATOM 1951 N N . MET A 1 266 ? 12.143 6.983 -14.670 1.00 95.75 266 MET A N 1
ATOM 1952 C CA . MET A 1 266 ? 12.756 7.810 -15.712 1.00 95.75 266 MET A CA 1
ATOM 1953 C C . MET A 1 266 ? 12.375 7.406 -17.144 1.00 95.75 266 MET A C 1
ATOM 1955 O O . MET A 1 266 ? 11.639 6.448 -17.373 1.00 95.75 266 MET A O 1
ATOM 1959 N N . ARG A 1 267 ? 12.791 8.229 -18.123 1.00 93.81 267 ARG A N 1
ATOM 1960 C CA . ARG A 1 267 ? 12.393 8.094 -19.538 1.00 93.81 267 ARG A CA 1
ATOM 1961 C C . ARG A 1 267 ? 12.968 6.825 -20.128 1.00 93.81 267 ARG A C 1
ATOM 1963 O O . ARG A 1 267 ? 14.067 6.447 -19.758 1.00 93.81 267 ARG A O 1
ATOM 1970 N N . TYR A 1 268 ? 12.270 6.252 -21.095 1.00 92.19 268 TYR A N 1
ATOM 1971 C CA . TYR A 1 268 ? 11.679 4.922 -21.040 1.00 92.19 268 TYR A CA 1
ATOM 1972 C C . TYR A 1 268 ? 11.008 4.586 -22.380 1.00 92.19 268 TYR A C 1
ATOM 1974 O O . TYR A 1 268 ? 9.958 3.960 -22.316 1.00 92.19 268 TYR A O 1
ATOM 1982 N N . GLU A 1 269 ? 11.478 5.080 -23.534 1.00 88.19 269 GLU A N 1
ATOM 1983 C CA . GLU A 1 269 ? 10.745 4.912 -24.805 1.00 88.19 269 GLU A CA 1
ATOM 1984 C C . GLU A 1 269 ? 10.904 3.491 -25.362 1.00 88.19 269 GLU A C 1
ATOM 1986 O O . GLU A 1 269 ? 11.999 3.088 -25.757 1.00 88.19 269 GLU A O 1
ATOM 1991 N N . GLN A 1 270 ? 9.798 2.746 -25.394 1.00 81.50 270 GLN A N 1
ATOM 1992 C CA . GLN A 1 270 ? 9.746 1.346 -25.837 1.00 81.50 270 GLN A CA 1
ATOM 1993 C C . GLN A 1 270 ? 9.216 1.177 -27.264 1.00 81.50 270 GLN A C 1
ATOM 1995 O O . GLN A 1 270 ? 9.213 0.067 -27.781 1.00 81.50 270 GLN A O 1
ATOM 2000 N N . SER A 1 271 ? 8.741 2.256 -27.890 1.00 81.06 271 SER A N 1
ATOM 2001 C CA . SER A 1 271 ? 8.234 2.204 -29.262 1.00 81.06 271 SER A CA 1
ATOM 2002 C C . SER A 1 271 ? 9.365 1.966 -30.262 1.00 81.06 271 SER A C 1
ATOM 2004 O O . SER A 1 271 ? 10.463 2.507 -30.108 1.00 81.06 271 SER A O 1
ATOM 2006 N N . ASP A 1 272 ? 9.069 1.202 -31.310 1.00 74.44 272 ASP A N 1
ATOM 2007 C CA . ASP A 1 272 ? 9.947 1.076 -32.471 1.00 74.44 272 ASP A CA 1
ATOM 2008 C C . ASP A 1 272 ? 10.086 2.432 -33.197 1.00 74.44 272 ASP A C 1
ATOM 2010 O O . ASP A 1 272 ? 9.245 3.332 -33.081 1.00 74.44 272 ASP A O 1
ATOM 2014 N N . GLN A 1 273 ? 11.177 2.593 -33.941 1.00 80.69 273 GLN A N 1
ATOM 2015 C CA . GLN A 1 273 ? 11.496 3.751 -34.771 1.00 80.69 273 GLN A CA 1
ATOM 2016 C C . GLN A 1 273 ? 11.701 5.065 -34.004 1.00 80.69 273 GLN A C 1
ATOM 2018 O O . GLN A 1 273 ? 11.764 6.145 -34.611 1.00 80.69 273 GLN A O 1
ATOM 2023 N N . VAL A 1 274 ? 11.892 4.999 -32.683 1.00 78.56 274 VAL A N 1
ATOM 2024 C CA . VAL A 1 274 ? 12.238 6.166 -31.864 1.00 78.56 274 VAL A CA 1
ATOM 2025 C C . VAL A 1 274 ? 13.627 6.662 -32.255 1.00 78.56 274 VAL A C 1
ATOM 2027 O O . VAL A 1 274 ? 14.635 5.972 -32.132 1.00 78.56 274 VAL A O 1
ATOM 2030 N N . SER A 1 275 ? 13.692 7.899 -32.748 1.00 82.88 275 SER A N 1
ATOM 2031 C CA . SER A 1 275 ? 14.958 8.486 -33.188 1.00 82.88 275 SER A CA 1
ATOM 2032 C C . SER A 1 275 ? 15.899 8.723 -32.010 1.00 82.88 275 SER A C 1
ATOM 2034 O O . SER A 1 275 ? 15.548 9.406 -31.043 1.00 82.88 275 SER A O 1
ATOM 2036 N N . TYR A 1 276 ? 17.129 8.225 -32.138 1.00 84.94 276 TYR A N 1
ATOM 2037 C CA . TYR A 1 276 ? 18.170 8.460 -31.152 1.00 84.94 276 TYR A CA 1
ATOM 2038 C C . TYR A 1 276 ? 18.565 9.937 -31.123 1.00 84.94 276 TYR A C 1
ATOM 2040 O O . TYR A 1 276 ? 19.161 10.445 -32.072 1.00 84.94 276 TYR A O 1
ATOM 2048 N N . SER A 1 277 ? 18.220 10.649 -30.050 1.00 79.62 277 SER A N 1
ATOM 2049 C CA . SER A 1 277 ? 18.418 12.099 -29.969 1.00 79.62 277 SER A CA 1
ATOM 2050 C C . SER A 1 277 ? 19.008 12.529 -28.627 1.00 79.62 277 SER A C 1
ATOM 2052 O O . SER A 1 277 ? 18.802 11.888 -27.599 1.00 79.62 277 SER A O 1
ATOM 2054 N N . GLY A 1 278 ? 19.790 13.616 -28.654 1.00 70.69 278 GLY A N 1
ATOM 2055 C CA . GLY A 1 278 ? 20.254 14.318 -27.452 1.00 70.69 278 GLY A CA 1
ATOM 2056 C C . GLY A 1 278 ? 21.018 13.465 -26.433 1.00 70.69 278 GLY A C 1
ATOM 2057 O O . GLY A 1 278 ? 20.762 13.613 -25.245 1.00 70.69 278 GLY A O 1
ATOM 2058 N N . GLY A 1 279 ? 21.910 12.567 -26.874 1.00 76.81 279 GLY A N 1
ATOM 2059 C CA . GLY A 1 279 ? 22.657 11.680 -25.963 1.00 76.81 279 GLY A CA 1
ATOM 2060 C C . GLY A 1 279 ? 21.798 10.565 -25.356 1.00 76.81 279 GLY A C 1
ATOM 2061 O O . GLY A 1 279 ? 21.913 10.243 -24.179 1.00 76.81 279 GLY A O 1
ATOM 2062 N N . GLY A 1 280 ? 20.842 10.035 -26.125 1.00 82.69 280 GLY A N 1
ATOM 2063 C CA . GLY A 1 280 ? 19.996 8.936 -25.668 1.00 82.69 280 GLY A CA 1
ATOM 2064 C C . GLY A 1 280 ? 18.958 9.349 -24.625 1.00 82.69 280 GLY A C 1
ATOM 2065 O O . GLY A 1 280 ? 18.598 8.537 -23.775 1.00 82.69 280 GLY A O 1
ATOM 2066 N N . ALA A 1 281 ? 18.451 10.586 -24.683 1.00 88.31 281 ALA A N 1
ATOM 2067 C CA . ALA A 1 281 ? 17.472 11.120 -23.729 1.00 88.31 281 ALA A CA 1
ATOM 2068 C C . ALA A 1 281 ? 16.175 10.285 -23.626 1.00 88.31 281 ALA A C 1
ATOM 2070 O O . ALA A 1 281 ? 15.424 10.402 -22.659 1.00 88.31 281 ALA A O 1
ATOM 2071 N N . GLN A 1 282 ? 15.894 9.438 -24.612 1.00 89.94 282 GLN A N 1
ATOM 2072 C CA . GLN A 1 282 ? 14.791 8.481 -24.613 1.00 89.94 282 GLN A CA 1
ATOM 2073 C C . GLN A 1 282 ? 15.018 7.245 -23.716 1.00 89.94 282 GLN A C 1
ATOM 2075 O O . GLN A 1 282 ? 14.050 6.567 -23.384 1.00 89.94 282 GLN A O 1
ATOM 2080 N N . TYR A 1 283 ? 16.254 6.983 -23.278 1.00 92.38 283 TYR A N 1
ATOM 2081 C CA . TYR A 1 283 ? 16.648 5.807 -22.486 1.00 92.38 283 TYR A CA 1
ATOM 2082 C C . TYR A 1 283 ? 17.257 6.177 -21.118 1.00 92.38 283 TYR A C 1
ATOM 2084 O O . TYR A 1 283 ? 18.046 5.420 -20.554 1.00 92.38 283 TYR A O 1
ATOM 2092 N N . LEU A 1 284 ? 16.892 7.342 -20.565 1.00 93.88 284 LEU A N 1
ATOM 2093 C CA . LEU A 1 284 ? 17.421 7.849 -19.286 1.00 93.88 284 LEU A CA 1
ATOM 2094 C C . LEU A 1 284 ? 17.301 6.859 -18.119 1.00 93.88 284 LEU A C 1
ATOM 2096 O O . LEU A 1 284 ? 18.163 6.861 -17.249 1.00 93.88 284 LEU A O 1
ATOM 2100 N N . LEU A 1 285 ? 16.265 6.017 -18.104 1.00 94.38 285 LEU A N 1
ATOM 2101 C CA . LEU A 1 285 ? 16.080 4.950 -17.121 1.00 94.38 285 LEU A CA 1
ATOM 2102 C C . LEU A 1 285 ? 17.287 4.010 -17.088 1.00 94.38 285 LEU A C 1
ATOM 2104 O O . LEU A 1 285 ? 17.835 3.760 -16.019 1.00 94.38 285 LEU A O 1
ATOM 2108 N N . CYS A 1 286 ? 17.730 3.557 -18.261 1.00 92.75 286 CYS A N 1
ATOM 2109 C CA . CYS A 1 286 ? 18.864 2.653 -18.423 1.00 92.75 286 CYS A CA 1
ATOM 2110 C C . CYS A 1 286 ? 20.181 3.368 -18.092 1.00 92.75 286 CYS A C 1
ATOM 2112 O O . CYS A 1 286 ? 21.078 2.803 -17.463 1.00 92.75 286 CYS A O 1
ATOM 2114 N N . TRP A 1 287 ? 20.288 4.640 -18.483 1.00 92.81 287 TRP A N 1
ATOM 2115 C CA . TRP A 1 287 ? 21.497 5.442 -18.297 1.00 92.81 287 TRP A CA 1
ATOM 2116 C C . TRP A 1 287 ? 21.793 5.847 -16.851 1.00 92.81 287 TRP A C 1
ATOM 2118 O O . TRP A 1 287 ? 22.863 6.387 -16.582 1.00 92.81 287 TRP A O 1
ATOM 2128 N N . GLN A 1 288 ? 20.903 5.529 -15.907 1.00 92.69 288 GLN A N 1
ATOM 2129 C CA . GLN A 1 288 ? 21.198 5.620 -14.470 1.00 92.69 288 GLN A CA 1
ATOM 2130 C C . GLN A 1 288 ? 22.407 4.787 -14.071 1.00 92.69 288 GLN A C 1
ATOM 2132 O O . GLN A 1 288 ? 23.206 5.203 -13.235 1.00 92.69 288 GLN A O 1
ATOM 2137 N N . CYS A 1 289 ? 22.527 3.609 -14.679 1.00 92.44 289 CYS A N 1
ATOM 2138 C CA . CYS A 1 289 ? 23.531 2.618 -14.316 1.00 92.44 289 CYS A CA 1
ATOM 2139 C C . CYS A 1 289 ? 24.438 2.291 -15.502 1.00 92.44 289 CYS A C 1
ATOM 2141 O O . CYS A 1 289 ? 25.644 2.091 -15.343 1.00 92.44 289 CYS A O 1
ATOM 2143 N N . HIS A 1 290 ? 23.879 2.267 -16.711 1.00 88.88 290 HIS A N 1
ATOM 2144 C CA . HIS A 1 290 ? 24.629 1.970 -17.918 1.00 88.88 290 HIS A CA 1
ATOM 2145 C C . HIS A 1 290 ? 25.230 3.244 -18.508 1.00 88.88 290 HIS A C 1
ATOM 2147 O O . HIS A 1 290 ? 24.540 4.219 -18.780 1.00 88.88 290 HIS A O 1
ATOM 2153 N N . ARG A 1 291 ? 26.538 3.245 -18.757 1.00 89.50 291 ARG A N 1
ATOM 2154 C CA . ARG A 1 291 ? 27.184 4.384 -19.417 1.00 89.50 291 ARG A CA 1
ATOM 2155 C C . ARG A 1 291 ? 26.929 4.319 -20.919 1.00 89.50 291 ARG A C 1
ATOM 2157 O O . ARG A 1 291 ? 27.337 3.354 -21.562 1.00 89.50 291 ARG A O 1
ATOM 2164 N N . GLU A 1 292 ? 26.307 5.357 -21.473 1.00 88.62 292 GLU A N 1
ATOM 2165 C CA . GLU A 1 292 ? 25.947 5.446 -22.897 1.00 88.62 292 GLU A CA 1
ATOM 2166 C C . GLU A 1 292 ? 27.129 5.104 -23.821 1.00 88.62 292 GLU A C 1
ATOM 2168 O O . GLU A 1 292 ? 27.001 4.282 -24.728 1.00 88.62 292 GLU A O 1
ATOM 2173 N N . ASN A 1 293 ? 28.314 5.664 -23.547 1.00 85.62 293 ASN A N 1
ATOM 2174 C CA . ASN A 1 293 ? 29.513 5.454 -24.361 1.00 85.62 293 ASN A CA 1
ATOM 2175 C C . ASN A 1 293 ? 30.016 3.996 -24.367 1.00 85.62 293 ASN A C 1
ATOM 2177 O O . ASN A 1 293 ? 30.665 3.591 -25.331 1.00 85.62 293 ASN A O 1
ATOM 2181 N N . VAL A 1 294 ? 29.697 3.220 -23.325 1.00 83.75 294 VAL A N 1
ATOM 2182 C CA . VAL A 1 294 ? 30.061 1.800 -23.173 1.00 83.75 294 VAL A CA 1
ATOM 2183 C C . VAL A 1 294 ? 29.025 0.870 -23.807 1.00 83.75 294 VAL A C 1
ATOM 2185 O O . VAL A 1 294 ? 29.362 -0.247 -24.191 1.00 83.75 294 VAL A O 1
ATOM 2188 N N . VAL A 1 295 ? 27.764 1.292 -23.916 1.00 84.31 295 VAL A N 1
ATOM 2189 C CA . VAL A 1 295 ? 26.704 0.450 -24.494 1.00 84.31 295 VAL A CA 1
ATOM 2190 C C . VAL A 1 295 ? 26.542 0.716 -25.987 1.00 84.31 295 VAL A C 1
ATOM 2192 O O . VAL A 1 295 ? 26.650 -0.212 -26.782 1.00 84.31 295 VAL A O 1
ATOM 2195 N N . VAL A 1 296 ? 26.341 1.978 -26.370 1.00 83.56 296 VAL A N 1
ATOM 2196 C CA . VAL A 1 296 ? 26.007 2.411 -27.740 1.00 83.56 296 VAL A CA 1
ATOM 2197 C C . VAL A 1 296 ? 27.022 3.417 -28.293 1.00 83.56 296 VAL A C 1
ATOM 2199 O O . VAL A 1 296 ? 26.703 4.197 -29.182 1.00 83.56 296 VAL A O 1
ATOM 2202 N N . GLY A 1 297 ? 28.232 3.488 -27.738 1.00 76.81 297 GLY A N 1
ATOM 2203 C CA . GLY A 1 297 ? 29.250 4.454 -28.154 1.00 76.81 297 GLY A CA 1
ATOM 2204 C C . GLY A 1 297 ? 30.538 3.825 -28.662 1.00 76.81 297 GLY A C 1
ATOM 2205 O O . GLY A 1 297 ? 30.667 2.615 -28.821 1.00 76.81 297 GLY A O 1
ATOM 2206 N N . ASN A 1 298 ? 31.535 4.680 -28.876 1.00 70.12 298 ASN A N 1
ATOM 2207 C CA . ASN A 1 298 ? 32.834 4.294 -29.435 1.00 70.12 298 ASN A CA 1
ATOM 2208 C C . ASN A 1 298 ? 33.660 3.387 -28.501 1.00 70.12 298 ASN A C 1
ATOM 2210 O O . ASN A 1 298 ? 34.675 2.835 -28.921 1.00 70.12 298 ASN A O 1
ATOM 2214 N N . GLU A 1 299 ? 33.249 3.249 -27.237 1.00 71.44 299 GLU A N 1
ATOM 2215 C CA . GLU A 1 299 ? 33.859 2.354 -26.251 1.00 71.44 299 GLU A CA 1
ATOM 2216 C C . GLU A 1 299 ? 33.064 1.054 -26.074 1.00 71.44 299 GLU A C 1
ATOM 2218 O O . GLU A 1 299 ? 33.345 0.304 -25.137 1.00 71.44 299 GLU A O 1
ATOM 2223 N N . ALA A 1 300 ? 32.089 0.771 -26.948 1.00 65.44 300 ALA A N 1
ATOM 2224 C CA . ALA A 1 300 ? 31.291 -0.444 -26.886 1.00 65.44 300 ALA A CA 1
ATOM 2225 C C . ALA A 1 300 ? 32.173 -1.699 -26.974 1.00 65.44 300 ALA A C 1
ATOM 2227 O O . ALA A 1 300 ? 32.587 -2.152 -28.040 1.00 65.44 300 ALA A O 1
ATOM 2228 N N . ARG A 1 301 ? 32.483 -2.256 -25.801 1.00 63.12 301 ARG A N 1
ATOM 2229 C CA . ARG A 1 301 ? 33.175 -3.534 -25.595 1.00 63.12 301 ARG A CA 1
ATOM 2230 C C . ARG A 1 301 ? 32.213 -4.524 -24.949 1.00 63.12 301 ARG A C 1
ATOM 2232 O O . ARG A 1 301 ? 32.490 -5.069 -23.885 1.00 63.12 301 ARG A O 1
ATOM 2239 N N . ASN A 1 302 ? 31.051 -4.689 -25.564 1.00 64.75 302 ASN A N 1
ATOM 2240 C CA . ASN A 1 302 ? 30.050 -5.676 -25.169 1.00 64.75 302 ASN A CA 1
ATOM 2241 C C . ASN A 1 302 ? 30.027 -6.840 -26.175 1.00 64.75 302 ASN A C 1
ATOM 2243 O O . ASN A 1 302 ? 30.738 -6.801 -27.181 1.00 64.75 302 ASN A O 1
ATOM 2247 N N . ALA A 1 303 ? 29.241 -7.882 -25.885 1.00 59.78 303 ALA A N 1
ATOM 2248 C CA . ALA A 1 303 ? 29.159 -9.103 -26.698 1.00 59.78 303 ALA A CA 1
ATOM 2249 C C . ALA A 1 303 ? 28.849 -8.837 -28.188 1.00 59.78 303 ALA A C 1
ATOM 2251 O O . ALA A 1 303 ? 29.275 -9.595 -29.052 1.00 59.78 303 ALA A O 1
ATOM 2252 N N . PHE A 1 304 ? 28.216 -7.698 -28.490 1.00 62.81 304 PHE A N 1
ATOM 2253 C CA . PHE A 1 304 ? 27.802 -7.278 -29.828 1.00 62.81 304 PHE A CA 1
ATOM 2254 C C . PHE A 1 304 ? 28.774 -6.310 -30.528 1.00 62.81 304 PHE A C 1
ATOM 2256 O O . PHE A 1 304 ? 28.512 -5.872 -31.651 1.00 62.81 304 PHE A O 1
ATOM 2263 N N . GLY A 1 305 ? 29.892 -5.939 -29.894 1.00 67.94 305 GLY A N 1
ATOM 2264 C CA . GLY A 1 305 ? 30.840 -4.964 -30.442 1.00 67.94 305 GLY A CA 1
ATOM 2265 C C . GLY A 1 305 ? 30.162 -3.632 -30.794 1.00 67.94 305 GLY A C 1
ATOM 2266 O O . GLY A 1 305 ? 29.510 -3.017 -29.954 1.00 67.94 305 GLY A O 1
ATOM 2267 N N . THR A 1 306 ? 30.292 -3.187 -32.047 1.00 67.25 306 THR A N 1
ATOM 2268 C CA . THR A 1 306 ? 29.683 -1.936 -32.539 1.00 67.25 306 THR A CA 1
ATOM 2269 C C . THR A 1 306 ? 28.220 -2.084 -32.980 1.00 67.25 306 THR A C 1
ATOM 2271 O O . THR A 1 306 ? 27.621 -1.103 -33.413 1.00 67.25 306 THR A O 1
ATOM 2274 N N . LEU A 1 307 ? 27.613 -3.277 -32.900 1.00 76.31 307 LEU A N 1
ATOM 2275 C CA . LEU A 1 307 ? 26.253 -3.499 -33.418 1.00 76.31 307 LEU A CA 1
ATOM 2276 C C . LEU A 1 307 ? 25.166 -2.800 -32.591 1.00 76.31 307 LEU A C 1
ATOM 2278 O O . LEU A 1 307 ? 24.128 -2.451 -33.144 1.00 76.31 307 LEU A O 1
ATOM 2282 N N . HIS A 1 308 ? 25.403 -2.524 -31.305 1.00 83.00 308 HIS A N 1
ATOM 2283 C CA . HIS A 1 308 ? 24.474 -1.727 -30.498 1.00 83.00 308 HIS A CA 1
ATOM 2284 C C . HIS A 1 308 ? 24.295 -0.307 -31.046 1.00 83.00 308 HIS A C 1
ATOM 2286 O O . HIS A 1 308 ? 23.172 0.184 -31.100 1.00 83.00 308 HIS A O 1
ATOM 2292 N N . ASP A 1 309 ? 25.377 0.338 -31.496 1.00 84.44 309 ASP A N 1
ATOM 2293 C CA . ASP A 1 309 ? 25.308 1.659 -32.135 1.00 84.44 309 ASP A CA 1
ATOM 2294 C C . ASP A 1 309 ? 24.435 1.599 -33.397 1.00 84.44 309 ASP A C 1
ATOM 2296 O O . ASP A 1 309 ? 23.497 2.380 -33.552 1.00 84.44 309 ASP A O 1
ATOM 2300 N N . LYS A 1 310 ? 24.653 0.577 -34.232 1.00 83.56 310 LYS A N 1
ATOM 2301 C CA . LYS A 1 310 ? 23.859 0.337 -35.438 1.00 83.56 310 LYS A CA 1
ATOM 2302 C C . LYS A 1 310 ? 22.379 0.102 -35.130 1.00 83.56 310 LYS A C 1
ATOM 2304 O O . LYS A 1 310 ? 21.525 0.771 -35.704 1.00 83.56 310 LYS A O 1
ATOM 2309 N N . HIS A 1 311 ? 22.041 -0.830 -34.243 1.00 84.31 311 HIS A N 1
ATOM 2310 C CA . HIS A 1 311 ? 20.640 -1.171 -33.983 1.00 84.31 311 HIS A CA 1
ATOM 2311 C C . HIS A 1 311 ? 19.902 -0.041 -33.266 1.00 84.31 311 HIS A C 1
ATOM 2313 O O . HIS A 1 311 ? 18.832 0.371 -33.704 1.00 84.31 311 HIS A O 1
ATOM 2319 N N . VAL A 1 312 ? 20.506 0.530 -32.227 1.00 86.44 312 VAL A N 1
ATOM 2320 C CA . VAL A 1 312 ? 19.841 1.537 -31.399 1.00 86.44 312 VAL A CA 1
ATOM 2321 C C . VAL A 1 312 ? 19.812 2.909 -32.084 1.00 86.44 312 VAL A C 1
ATOM 2323 O O . VAL A 1 312 ? 18.803 3.608 -32.000 1.00 86.44 312 VAL A O 1
ATOM 2326 N N . LYS A 1 313 ? 20.876 3.321 -32.793 1.00 85.81 313 LYS A N 1
ATOM 2327 C CA . LYS A 1 313 ? 20.927 4.651 -33.433 1.00 85.81 313 LYS A CA 1
ATOM 2328 C C . LYS A 1 313 ? 20.475 4.653 -34.884 1.00 85.81 313 LYS A C 1
ATOM 2330 O O . LYS A 1 313 ? 19.689 5.521 -35.262 1.00 85.81 313 LYS A O 1
ATOM 2335 N N . GLU A 1 314 ? 20.967 3.721 -35.698 1.00 84.81 314 GLU A N 1
ATOM 2336 C CA . GLU A 1 314 ? 20.651 3.705 -37.133 1.00 84.81 314 GLU A CA 1
ATOM 2337 C C . GLU A 1 314 ? 19.312 3.022 -37.409 1.00 84.81 314 GLU A C 1
ATOM 2339 O O . GLU A 1 314 ? 18.488 3.568 -38.143 1.00 84.81 314 GLU A O 1
ATOM 2344 N N . LYS A 1 315 ? 19.088 1.839 -36.822 1.00 84.56 315 LYS A N 1
ATOM 2345 C CA . LYS A 1 315 ? 17.855 1.056 -37.013 1.00 84.56 315 LYS A CA 1
ATOM 2346 C C . LYS A 1 315 ? 16.727 1.453 -36.068 1.00 84.56 315 LYS A C 1
ATOM 2348 O O . LYS A 1 315 ? 15.588 1.098 -36.345 1.00 84.56 315 LYS A O 1
ATOM 2353 N N . ARG A 1 316 ? 17.037 2.252 -35.038 1.00 86.81 316 ARG A N 1
ATOM 2354 C CA . ARG A 1 316 ? 16.077 2.802 -34.068 1.00 86.81 316 ARG A CA 1
ATOM 2355 C C . ARG A 1 316 ? 15.332 1.725 -33.269 1.00 86.81 316 ARG A C 1
ATOM 2357 O O . ARG A 1 316 ? 14.200 1.951 -32.849 1.00 86.81 316 ARG A O 1
ATOM 2364 N N . ALA A 1 317 ? 16.000 0.595 -33.044 1.00 84.44 317 ALA A N 1
ATOM 2365 C CA . ALA A 1 317 ? 15.521 -0.500 -32.215 1.00 84.44 317 ALA A CA 1
ATOM 2366 C C . ALA A 1 317 ? 15.610 -0.110 -30.724 1.00 84.44 317 ALA A C 1
ATOM 2368 O O . ALA A 1 317 ? 16.708 0.216 -30.246 1.00 84.44 317 ALA A O 1
ATOM 2369 N N . PRO A 1 318 ? 14.499 -0.091 -29.965 1.00 85.25 318 PRO A N 1
ATOM 2370 C CA . PRO A 1 318 ? 14.530 0.152 -28.528 1.00 85.25 318 PRO A CA 1
ATOM 2371 C C . PRO A 1 318 ? 15.167 -1.028 -27.784 1.00 85.25 318 PRO A C 1
ATOM 2373 O O . PRO A 1 318 ? 15.101 -2.171 -28.223 1.00 85.25 318 PRO A O 1
ATOM 2376 N N . CYS A 1 319 ? 15.741 -0.778 -26.602 1.00 85.69 319 CYS A N 1
ATOM 2377 C CA . CYS A 1 319 ? 16.456 -1.820 -25.855 1.00 85.69 319 CYS A CA 1
ATOM 2378 C C . CYS A 1 319 ? 15.587 -3.058 -25.562 1.00 85.69 319 CYS A C 1
ATOM 2380 O O . CYS A 1 319 ? 16.110 -4.166 -25.567 1.00 85.69 319 CYS A O 1
ATOM 2382 N N . ILE A 1 320 ? 14.277 -2.877 -25.341 1.00 81.50 320 ILE A N 1
ATOM 2383 C CA . ILE A 1 320 ? 13.321 -3.949 -25.006 1.00 81.50 320 ILE A CA 1
ATOM 2384 C C . ILE A 1 320 ? 13.106 -4.940 -26.154 1.00 81.50 320 ILE A C 1
ATOM 2386 O O . ILE A 1 320 ? 12.680 -6.062 -25.909 1.00 81.50 320 ILE A O 1
ATOM 2390 N N . GLU A 1 321 ? 13.420 -4.543 -27.392 1.00 80.38 321 GLU A N 1
ATOM 2391 C CA . GLU A 1 321 ? 13.346 -5.425 -28.560 1.00 80.38 321 GLU A CA 1
ATOM 2392 C C . GLU A 1 321 ? 14.373 -6.558 -28.475 1.00 80.38 321 GLU A C 1
ATOM 2394 O O . GLU A 1 321 ? 14.135 -7.644 -28.986 1.00 80.38 321 GLU A O 1
ATOM 2399 N N . CYS A 1 322 ? 15.492 -6.329 -27.779 1.00 79.56 322 CYS A N 1
ATOM 2400 C CA . CYS A 1 322 ? 16.531 -7.337 -27.582 1.00 79.56 322 CYS A CA 1
ATOM 2401 C C . CYS A 1 322 ? 16.694 -7.757 -26.119 1.00 79.56 322 CYS A C 1
ATOM 2403 O O . CYS A 1 322 ? 17.203 -8.843 -25.874 1.00 79.56 322 CYS A O 1
ATOM 2405 N N . HIS A 1 323 ? 16.299 -6.932 -25.145 1.00 81.31 323 HIS A N 1
ATOM 2406 C CA . HIS A 1 323 ? 16.565 -7.142 -23.720 1.00 81.31 323 HIS A CA 1
ATOM 2407 C C . HIS A 1 323 ? 15.289 -7.119 -22.887 1.00 81.31 323 HIS A C 1
ATOM 2409 O O . HIS A 1 323 ? 14.605 -6.104 -22.858 1.00 81.31 323 HIS A O 1
ATOM 2415 N N . ASP A 1 324 ? 15.029 -8.155 -22.091 1.00 83.25 324 ASP A N 1
ATOM 2416 C CA . ASP A 1 324 ? 14.018 -8.078 -21.033 1.00 83.25 324 ASP A CA 1
ATOM 2417 C C . ASP A 1 324 ? 14.713 -7.855 -19.685 1.00 83.25 324 ASP A C 1
ATOM 2419 O O . ASP A 1 324 ? 15.371 -8.768 -19.179 1.00 83.25 324 ASP A O 1
ATOM 2423 N N . PRO A 1 325 ? 14.572 -6.667 -19.067 1.00 85.50 325 PRO A N 1
ATOM 2424 C CA . PRO A 1 325 ? 15.213 -6.383 -17.788 1.00 85.50 325 PRO A CA 1
ATOM 2425 C C . PRO A 1 325 ? 14.680 -7.257 -16.643 1.00 85.50 325 PRO A C 1
ATOM 2427 O O . PRO A 1 325 ? 15.313 -7.281 -15.588 1.00 85.50 325 PRO A O 1
ATOM 2430 N N . HIS A 1 326 ? 13.562 -7.967 -16.849 1.00 86.62 326 HIS A N 1
ATOM 2431 C CA . HIS A 1 326 ? 12.921 -8.831 -15.859 1.00 86.62 326 HIS A CA 1
ATOM 2432 C C . HIS A 1 326 ? 13.116 -10.324 -16.095 1.00 86.62 326 HIS A C 1
ATOM 2434 O O . HIS A 1 326 ? 12.738 -11.112 -15.232 1.00 86.62 326 HIS A O 1
ATOM 2440 N N . SER A 1 327 ? 13.664 -10.741 -17.235 1.00 78.06 327 SER A N 1
ATOM 2441 C CA . SER A 1 327 ? 13.801 -12.164 -17.541 1.00 78.06 327 SER A CA 1
ATOM 2442 C C . SER A 1 327 ? 15.240 -12.642 -17.461 1.00 78.06 327 SER A C 1
ATOM 2444 O O . SER A 1 327 ? 16.207 -11.886 -17.567 1.00 78.06 327 SER A O 1
ATOM 2446 N N . GLY A 1 328 ? 15.338 -13.944 -17.202 1.00 64.12 328 GLY A N 1
ATOM 2447 C CA . GLY A 1 328 ? 16.582 -14.673 -17.077 1.00 64.12 328 GLY A CA 1
ATOM 2448 C C . GLY A 1 328 ? 17.423 -14.677 -18.349 1.00 64.12 328 GLY A C 1
ATOM 2449 O O . GLY A 1 328 ? 16.950 -14.473 -19.461 1.00 64.12 328 GLY A O 1
ATOM 2450 N N . TYR A 1 329 ? 18.694 -14.959 -18.108 1.00 55.97 329 TYR A N 1
ATOM 2451 C CA . TYR A 1 329 ? 19.732 -15.341 -19.052 1.00 55.97 329 TYR A CA 1
ATOM 2452 C C . TYR A 1 329 ? 19.269 -16.387 -20.087 1.00 55.97 329 TYR A C 1
ATOM 2454 O O . TYR A 1 329 ? 18.894 -17.498 -19.709 1.00 55.97 329 TYR A O 1
ATOM 2462 N N . ASP A 1 330 ? 19.405 -16.084 -21.379 1.00 54.19 330 ASP A N 1
ATOM 2463 C CA . ASP A 1 330 ? 19.426 -17.112 -22.420 1.00 54.19 330 ASP A CA 1
ATOM 2464 C C . ASP A 1 330 ? 20.820 -17.758 -22.469 1.00 54.19 330 ASP A C 1
ATOM 2466 O O . ASP A 1 330 ? 21.850 -17.079 -22.398 1.00 54.19 330 ASP A O 1
ATOM 2470 N N . SER A 1 331 ? 20.873 -19.090 -22.591 1.00 43.97 331 SER A N 1
ATOM 2471 C CA . SER A 1 331 ? 22.131 -19.839 -22.678 1.00 43.97 331 SER A CA 1
ATOM 2472 C C . SER A 1 331 ? 22.929 -19.426 -23.915 1.00 43.97 331 SER A C 1
ATOM 2474 O O . SER A 1 331 ? 22.678 -19.909 -25.016 1.00 43.97 331 SER A O 1
ATOM 2476 N N . GLY A 1 332 ? 23.889 -18.524 -23.722 1.00 52.84 332 GLY A N 1
ATOM 2477 C CA . GLY A 1 332 ? 24.722 -17.967 -24.784 1.00 52.84 332 GLY A CA 1
ATOM 2478 C C . GLY A 1 332 ? 25.102 -16.509 -24.543 1.00 52.84 332 GLY A C 1
ATOM 2479 O O . GLY A 1 332 ? 26.269 -16.178 -24.728 1.00 52.84 332 GLY A O 1
ATOM 2480 N N . GLU A 1 333 ? 24.176 -15.663 -24.071 1.00 53.50 333 GLU A N 1
ATOM 2481 C CA . GLU A 1 333 ? 24.389 -14.214 -23.894 1.00 53.50 333 GLU A CA 1
ATOM 2482 C C . GLU A 1 333 ? 23.481 -13.639 -22.789 1.00 53.50 333 GLU A C 1
ATOM 2484 O O . GLU A 1 333 ? 22.255 -13.711 -22.853 1.00 53.50 333 GLU A O 1
ATOM 2489 N N . SER A 1 334 ? 24.081 -13.050 -21.749 1.00 52.09 334 SER A N 1
ATOM 2490 C CA . SER A 1 334 ? 23.331 -12.561 -20.588 1.00 52.09 334 SER A CA 1
ATOM 2491 C C . SER A 1 334 ? 22.419 -11.378 -20.913 1.00 52.09 334 SER A C 1
ATOM 2493 O O . SER A 1 334 ? 22.897 -10.315 -21.304 1.00 52.09 334 SER A O 1
ATOM 2495 N N . GLY A 1 335 ? 21.121 -11.533 -20.634 1.00 52.88 335 GLY A N 1
ATOM 2496 C CA . GLY A 1 335 ? 20.129 -10.455 -20.668 1.00 52.88 335 GLY A CA 1
ATOM 2497 C C . GLY A 1 335 ? 19.450 -10.219 -22.017 1.00 52.88 335 GLY A C 1
ATOM 2498 O O . GLY A 1 335 ? 18.849 -9.160 -22.180 1.00 52.88 335 GLY A O 1
ATOM 2499 N N . LEU A 1 336 ? 19.555 -11.143 -22.976 1.00 61.69 336 LEU A N 1
ATOM 2500 C CA . LEU A 1 336 ? 18.767 -11.086 -24.209 1.00 61.69 336 LEU A CA 1
ATOM 2501 C C . LEU A 1 336 ? 17.417 -11.783 -24.059 1.00 61.69 336 LEU A C 1
ATOM 2503 O O . LEU A 1 336 ? 17.283 -12.718 -23.273 1.00 61.69 336 LEU A O 1
ATOM 2507 N N . ILE A 1 337 ? 16.433 -11.329 -24.832 1.00 60.22 337 ILE A N 1
ATOM 2508 C CA . ILE A 1 337 ? 15.190 -12.066 -25.039 1.00 60.22 337 ILE A CA 1
ATOM 2509 C C . ILE A 1 337 ? 15.423 -13.245 -25.985 1.00 60.22 337 ILE A C 1
ATOM 2511 O O . ILE A 1 337 ? 16.249 -13.184 -26.897 1.00 60.22 337 ILE A O 1
ATOM 2515 N N . SER A 1 338 ? 14.614 -14.288 -25.821 1.00 53.09 338 SER A N 1
ATOM 2516 C CA . SER A 1 338 ? 14.613 -15.411 -26.748 1.00 53.09 338 SER A CA 1
ATOM 2517 C C . SER A 1 338 ? 14.001 -15.011 -28.088 1.00 53.09 338 SER A C 1
ATOM 2519 O O . SER A 1 338 ? 12.792 -14.803 -28.188 1.00 53.09 338 SER A O 1
ATOM 2521 N N . PHE A 1 339 ? 14.818 -14.991 -29.145 1.00 56.75 339 PHE A N 1
ATOM 2522 C CA . PHE A 1 339 ? 14.382 -14.756 -30.533 1.00 56.75 339 PHE A CA 1
ATOM 2523 C C . PHE A 1 339 ? 13.573 -15.927 -31.140 1.00 56.75 339 PHE A C 1
ATOM 2525 O O . PHE A 1 339 ? 13.312 -15.949 -32.339 1.00 56.75 339 PHE A O 1
ATOM 2532 N N . VAL A 1 340 ? 13.207 -16.938 -30.339 1.00 42.28 340 VAL A N 1
ATOM 2533 C CA . VAL A 1 340 ? 12.509 -18.161 -30.788 1.00 42.28 340 VAL A CA 1
ATOM 2534 C C . VAL A 1 340 ? 10.983 -17.991 -30.810 1.00 42.28 340 VAL A C 1
ATOM 2536 O O . VAL A 1 340 ? 10.278 -18.836 -31.360 1.00 42.28 340 VAL A O 1
ATOM 2539 N N . TYR A 1 341 ? 10.450 -16.904 -30.247 1.00 38.72 341 TYR A N 1
ATOM 2540 C CA . TYR A 1 341 ? 9.022 -16.598 -30.310 1.00 38.72 341 TYR A CA 1
ATOM 2541 C C . TYR A 1 341 ? 8.738 -15.559 -31.402 1.00 38.72 341 TYR A C 1
ATOM 2543 O O . TYR A 1 341 ? 9.468 -14.569 -31.473 1.00 38.72 341 TYR A O 1
ATOM 2551 N N . PRO A 1 342 ? 7.683 -15.737 -32.228 1.00 37.03 342 PRO A N 1
ATOM 2552 C CA . PRO A 1 342 ? 7.183 -14.638 -33.043 1.00 37.03 342 PRO A CA 1
ATOM 2553 C C . PRO A 1 342 ? 6.860 -13.491 -32.090 1.00 37.03 342 PRO A C 1
ATOM 2555 O O . PRO A 1 342 ? 6.287 -13.708 -31.015 1.00 37.03 342 PRO A O 1
ATOM 2558 N N . ASP A 1 343 ? 7.305 -12.293 -32.439 1.00 41.38 343 ASP A N 1
ATOM 2559 C CA . ASP A 1 343 ? 7.116 -11.142 -31.580 1.00 41.38 343 ASP A CA 1
ATOM 2560 C C . ASP A 1 343 ? 5.618 -10.908 -31.286 1.00 41.38 343 ASP A C 1
ATOM 2562 O O . ASP A 1 343 ? 4.709 -11.368 -31.987 1.00 41.38 343 ASP A O 1
ATOM 2566 N N . LYS A 1 344 ? 5.328 -10.155 -30.223 1.00 39.84 344 LYS A N 1
ATOM 2567 C CA . LYS A 1 344 ? 3.954 -9.748 -29.878 1.00 39.84 344 LYS A CA 1
ATOM 2568 C C . LYS A 1 344 ? 3.339 -8.769 -30.901 1.00 39.84 344 LYS A C 1
ATOM 2570 O O . LYS A 1 344 ? 2.244 -8.260 -30.662 1.00 39.84 344 LYS A O 1
ATOM 2575 N N . HIS A 1 345 ? 4.016 -8.495 -32.017 1.00 40.44 345 HIS A N 1
ATOM 2576 C CA . HIS A 1 345 ? 3.638 -7.506 -33.023 1.00 40.44 345 HIS A CA 1
ATOM 2577 C C . HIS A 1 345 ? 3.338 -8.115 -34.402 1.00 40.44 345 HIS A C 1
ATOM 2579 O O . HIS A 1 345 ? 2.954 -7.382 -35.313 1.00 40.44 345 HIS A O 1
ATOM 2585 N N . GLY A 1 346 ? 3.414 -9.442 -34.552 1.00 30.75 346 GLY A N 1
ATOM 2586 C CA . GLY A 1 346 ? 3.111 -10.120 -35.811 1.00 30.75 346 GLY A CA 1
ATOM 2587 C C . GLY A 1 346 ? 4.186 -9.937 -36.884 1.00 30.75 346 GLY A C 1
ATOM 2588 O O . GLY A 1 346 ? 3.924 -10.243 -38.050 1.00 30.75 346 GLY A O 1
ATOM 2589 N N . TRP A 1 347 ? 5.385 -9.474 -36.521 1.00 33.44 347 TRP A N 1
ATOM 2590 C CA . TRP A 1 347 ? 6.546 -9.592 -37.385 1.00 33.44 347 TRP A CA 1
ATOM 2591 C C . TRP A 1 347 ? 7.120 -10.992 -37.204 1.00 33.44 347 TRP A C 1
ATOM 2593 O O . TRP A 1 347 ? 7.713 -11.346 -36.183 1.00 33.44 347 TRP A O 1
ATOM 2603 N N . ASN A 1 348 ? 6.981 -11.803 -38.251 1.00 30.25 348 ASN A N 1
ATOM 2604 C CA . ASN A 1 348 ? 7.949 -12.862 -38.463 1.00 30.25 348 ASN A CA 1
ATOM 2605 C C . ASN A 1 348 ? 9.297 -12.172 -38.676 1.00 30.25 348 ASN A C 1
ATOM 2607 O O . ASN A 1 348 ? 9.608 -11.717 -39.779 1.00 30.25 348 ASN A O 1
ATOM 2611 N N . PHE A 1 349 ? 10.128 -12.136 -37.640 1.00 38.03 349 PHE A N 1
ATOM 2612 C CA . PHE A 1 349 ? 11.556 -12.228 -37.874 1.00 38.03 349 PHE A CA 1
ATOM 2613 C C . PHE A 1 349 ? 11.780 -13.619 -38.470 1.00 38.03 349 PHE A C 1
ATOM 2615 O O . PHE A 1 349 ? 12.053 -14.580 -37.756 1.00 38.03 349 PHE A O 1
ATOM 2622 N N . ASP A 1 350 ? 11.586 -13.752 -39.787 1.00 30.47 350 ASP A N 1
ATOM 2623 C CA . ASP A 1 350 ? 12.014 -14.921 -40.548 1.00 30.47 350 ASP A CA 1
ATOM 2624 C C . ASP A 1 350 ? 13.551 -14.928 -40.532 1.00 30.47 350 ASP A C 1
ATOM 2626 O O . ASP A 1 350 ? 14.225 -14.631 -41.519 1.00 30.47 350 ASP A O 1
ATOM 2630 N N . LEU A 1 351 ? 14.130 -15.280 -39.383 1.00 39.53 351 LEU A N 1
ATOM 2631 C CA . LEU A 1 351 ? 15.491 -15.775 -39.273 1.00 39.53 351 LEU A CA 1
ATOM 2632 C C . LEU A 1 351 ? 15.484 -17.176 -39.875 1.00 39.53 351 LEU A C 1
ATOM 2634 O O . LEU A 1 351 ? 15.476 -18.199 -39.192 1.00 39.53 351 LEU A O 1
ATOM 2638 N N . ASN A 1 352 ? 15.421 -17.211 -41.201 1.00 29.73 352 ASN A N 1
ATOM 2639 C CA . ASN A 1 352 ? 15.476 -18.426 -41.987 1.00 29.73 352 ASN A CA 1
ATOM 2640 C C . ASN A 1 352 ? 16.920 -18.950 -41.951 1.00 29.73 352 ASN A C 1
ATOM 2642 O O . ASN A 1 352 ? 17.702 -18.762 -42.881 1.00 29.73 352 ASN A O 1
ATOM 2646 N N . VAL A 1 353 ? 17.308 -19.560 -40.830 1.00 34.81 353 VAL A N 1
ATOM 2647 C CA . VAL A 1 353 ? 18.585 -20.259 -40.704 1.00 34.81 353 VAL A CA 1
ATOM 2648 C C . VAL A 1 353 ? 18.356 -21.693 -41.150 1.00 34.81 353 VAL A C 1
ATOM 2650 O O . VAL A 1 353 ? 17.638 -22.469 -40.522 1.00 34.81 353 VAL A O 1
ATOM 2653 N N . SER A 1 354 ? 18.963 -22.044 -42.276 1.00 31.30 354 SER A N 1
ATOM 2654 C CA . SER A 1 354 ? 18.877 -23.362 -42.889 1.00 31.30 354 SER A CA 1
ATOM 2655 C C . SER A 1 354 ? 19.278 -24.488 -41.918 1.00 31.30 354 SER A C 1
ATOM 2657 O O . SER A 1 354 ? 20.458 -24.782 -41.728 1.00 31.30 354 SER A O 1
ATOM 2659 N N . GLY A 1 355 ? 18.280 -25.156 -41.340 1.00 31.75 355 GLY A N 1
ATOM 2660 C CA . GLY A 1 355 ? 18.281 -26.599 -41.085 1.00 31.75 355 GLY A CA 1
ATOM 2661 C C . GLY A 1 355 ? 19.247 -27.180 -40.048 1.00 31.75 355 GLY A C 1
ATOM 2662 O O . GLY A 1 355 ? 19.436 -28.394 -40.068 1.00 31.75 355 GLY A O 1
ATOM 2663 N N . THR A 1 356 ? 19.839 -26.401 -39.138 1.00 30.69 356 THR A N 1
ATOM 2664 C CA . THR A 1 356 ? 20.699 -26.986 -38.090 1.00 30.69 356 THR A CA 1
ATOM 2665 C C . THR A 1 356 ? 20.530 -26.286 -36.745 1.00 30.69 356 THR A C 1
ATOM 2667 O O . THR A 1 356 ? 20.744 -25.085 -36.632 1.00 30.69 356 THR A O 1
ATOM 2670 N N . THR A 1 357 ? 20.163 -27.049 -35.714 1.00 35.41 357 THR A N 1
ATOM 2671 C CA . THR A 1 357 ? 20.118 -26.625 -34.309 1.00 35.41 357 THR A CA 1
ATOM 2672 C C . THR A 1 357 ? 21.514 -26.230 -33.823 1.00 35.41 357 THR A C 1
ATOM 2674 O O . THR A 1 357 ? 22.335 -27.105 -33.554 1.00 35.41 357 THR A O 1
ATOM 2677 N N . TYR A 1 358 ? 21.767 -24.926 -33.684 1.00 28.41 358 TYR A N 1
ATOM 2678 C CA . TYR A 1 358 ? 22.900 -24.364 -32.943 1.00 28.41 358 TYR A CA 1
ATOM 2679 C C . TYR A 1 358 ? 22.507 -23.069 -32.221 1.00 28.41 358 TYR A C 1
ATOM 2681 O O . TYR A 1 358 ? 21.595 -22.366 -32.649 1.00 28.41 358 TYR A O 1
ATOM 2689 N N . ASN A 1 359 ? 23.223 -22.800 -31.119 1.00 32.56 359 ASN A N 1
ATOM 2690 C CA . ASN A 1 359 ? 23.165 -21.600 -30.277 1.00 32.56 359 ASN A CA 1
ATOM 2691 C C . ASN A 1 359 ? 22.929 -20.316 -31.087 1.00 32.56 359 ASN A C 1
ATOM 2693 O O . ASN A 1 359 ? 23.756 -19.937 -31.914 1.00 32.56 359 ASN A O 1
ATOM 2697 N N . LEU A 1 360 ? 21.824 -19.635 -30.789 1.00 33.78 360 LEU A N 1
ATOM 2698 C CA . LEU A 1 360 ? 21.298 -18.483 -31.527 1.00 33.78 360 LEU A CA 1
ATOM 2699 C C . LEU A 1 360 ? 22.048 -17.158 -31.277 1.00 33.78 360 LEU A C 1
ATOM 2701 O O . LEU A 1 360 ? 21.605 -16.115 -31.745 1.00 33.78 360 LEU A O 1
ATOM 2705 N N . SER A 1 361 ? 23.211 -17.172 -30.618 1.00 34.12 361 SER A N 1
ATOM 2706 C CA . SER A 1 361 ? 23.991 -15.952 -30.339 1.00 34.12 361 SER A CA 1
ATOM 2707 C C . SER A 1 361 ? 24.787 -15.415 -31.541 1.00 34.12 361 SER A C 1
ATOM 2709 O O . SER A 1 361 ? 25.425 -14.374 -31.458 1.00 34.12 361 SER A O 1
ATOM 2711 N N . THR A 1 362 ? 24.780 -16.101 -32.688 1.00 32.09 362 THR A N 1
ATOM 2712 C CA . THR A 1 362 ? 25.393 -15.610 -33.940 1.00 32.09 362 THR A CA 1
ATOM 2713 C C . THR A 1 362 ? 24.362 -15.171 -34.982 1.00 32.09 362 THR A C 1
ATOM 2715 O O . THR A 1 362 ? 24.739 -14.808 -36.096 1.00 32.09 362 THR A O 1
ATOM 2718 N N . ALA A 1 363 ? 23.067 -15.188 -34.640 1.00 33.28 363 ALA A N 1
ATOM 2719 C CA . ALA A 1 363 ? 21.973 -15.039 -35.598 1.00 33.28 363 ALA A CA 1
ATOM 2720 C C . ALA A 1 363 ? 21.654 -13.588 -36.007 1.00 33.28 363 ALA A C 1
ATOM 2722 O O . ALA A 1 363 ? 21.006 -13.398 -37.030 1.00 33.28 363 ALA A O 1
ATOM 2723 N N . TYR A 1 364 ? 22.182 -12.559 -35.333 1.00 35.47 364 TYR A N 1
ATOM 2724 C CA . TYR A 1 364 ? 22.180 -11.190 -35.879 1.00 35.47 364 TYR A CA 1
ATOM 2725 C C . TYR A 1 364 ? 23.354 -10.978 -36.853 1.00 35.47 364 TYR A C 1
ATOM 2727 O O . TYR A 1 364 ? 24.147 -10.043 -36.738 1.00 35.47 364 TYR A O 1
ATOM 2735 N N . GLN A 1 365 ? 23.486 -11.863 -37.842 1.00 32.12 365 GLN A N 1
ATOM 2736 C CA . GLN A 1 365 ? 24.164 -11.485 -39.075 1.00 32.12 365 GLN A CA 1
ATOM 2737 C C . GLN A 1 365 ? 23.155 -10.695 -39.901 1.00 32.12 365 GLN A C 1
ATOM 2739 O O . GLN A 1 365 ? 22.218 -11.259 -40.452 1.00 32.12 365 GLN A O 1
ATOM 2744 N N . ASP A 1 366 ? 23.350 -9.378 -39.975 1.00 36.56 366 ASP A N 1
ATOM 2745 C CA . ASP A 1 366 ? 22.764 -8.567 -41.038 1.00 36.56 366 ASP A CA 1
ATOM 2746 C C . ASP A 1 366 ? 23.206 -9.175 -42.375 1.00 36.56 366 ASP A C 1
ATOM 2748 O O . ASP A 1 366 ? 24.323 -8.938 -42.839 1.00 36.56 366 ASP A O 1
ATOM 2752 N N . THR A 1 367 ? 22.357 -10.001 -42.987 1.00 36.72 367 THR A N 1
ATOM 2753 C CA . THR A 1 367 ? 22.601 -10.552 -44.323 1.00 36.72 367 THR A CA 1
ATOM 2754 C C . THR A 1 367 ? 22.315 -9.521 -45.408 1.00 36.72 367 THR A C 1
ATOM 2756 O O . THR A 1 367 ? 22.029 -9.919 -46.532 1.00 36.72 367 THR A O 1
ATOM 2759 N N . GLY A 1 368 ? 22.358 -8.221 -45.084 1.00 28.92 368 GLY A N 1
ATOM 2760 C CA . GLY A 1 368 ? 22.095 -7.092 -45.959 1.00 28.92 368 GLY A CA 1
ATOM 2761 C C . GLY A 1 368 ? 22.607 -7.311 -47.374 1.00 28.92 368 GLY A C 1
ATOM 2762 O O . GLY A 1 368 ? 23.751 -7.010 -47.708 1.00 28.92 368 GLY A O 1
ATOM 2763 N N . THR A 1 369 ? 21.720 -7.793 -48.237 1.00 30.95 369 THR A N 1
ATOM 2764 C CA . THR A 1 369 ? 21.837 -7.593 -49.667 1.00 30.95 369 THR A CA 1
ATOM 2765 C C . THR A 1 369 ? 21.112 -6.295 -49.951 1.00 30.95 369 THR A C 1
ATOM 2767 O O . THR A 1 369 ? 19.884 -6.249 -49.936 1.00 30.95 369 THR A O 1
ATOM 2770 N N . ASN A 1 370 ? 21.891 -5.235 -50.174 1.00 31.62 370 ASN A N 1
ATOM 2771 C CA . ASN A 1 370 ? 21.415 -4.051 -50.877 1.00 31.62 370 ASN A CA 1
ATOM 2772 C C . ASN A 1 370 ? 20.663 -4.495 -52.141 1.00 31.62 370 ASN A C 1
ATOM 2774 O O . ASN A 1 370 ? 21.260 -5.129 -53.016 1.00 31.62 370 ASN A O 1
ATOM 2778 N N . THR A 1 371 ? 19.397 -4.107 -52.249 1.00 33.69 371 THR A N 1
ATOM 2779 C CA . THR A 1 371 ? 18.770 -3.800 -53.538 1.00 33.69 371 THR A CA 1
ATOM 2780 C C . THR A 1 371 ? 18.377 -2.343 -53.536 1.00 33.69 371 THR A C 1
ATOM 2782 O O . THR A 1 371 ? 17.666 -1.962 -52.578 1.00 33.69 371 THR A O 1
#